Protein 8YZ7 (pdb70)

Sequence (191 aa):
VDTVTYRPGAVILYPGKSDMLYRVSSGLVRVHTMDDDGNGLTLRYVKPGEYFGEEALAGVNRAYFAEAVTDSAIDVINPALMSAEDNLVVTTHLVRTLERAYESIYRLVGKRLRARIAGELLELKDTALATQLDSGETMIYATHDELAAAVGSVRETVTKVVGELSREGVISAGYGKITLKDERALATIAA

Solvent-accessible surface area: 10368 Å² total; per-residue (Å²): 138,84,75,57,101,44,179,76,52,29,52,18,4,134,56,32,157,27,59,64,0,21,74,0,49,60,10,0,0,43,6,17,39,102,69,153,122,56,70,37,60,14,85,35,13,0,30,71,38,40,24,0,0,26,24,14,74,76,53,93,77,30,89,33,40,0,29,0,30,27,94,3,23,0,19,29,29,56,30,95,132,31,50,76,125,68,64,125,78,4,74,60,19,62,99,148,22,95,123,70,43,131,98,54,97,136,46,91,133,51,44,193,23,73,8,34,0,0,20,23,0,39,56,1,82,98,15,55,20,27,52,142,54,161,82,44,56,13,23,0,96,5,60,45,89,87,1,5,12,21,7,39,30,73,96,107,48,0,53,108,5,4,23,46,0,36,188,90,30,9,2,58,53,35,216,31,89,2,18,3,105,58,56,198,27,0,50,102,36,10,96

Structure (mmCIF, N/CA/C/O backbone):
data_8YZ7
#
_entry.id   8YZ7
#
_cell.length_a   87.170
_cell.length_b   87.170
_cell.length_c   61.640
_cell.angle_alpha   90.00
_cell.angle_beta   90.00
_cell.angle_gamma   120.00
#
_symmetry.space_group_name_H-M   'P 32 2 1'
#
loop_
_entity.id
_entity.type
_entity.pdbx_description
1 polymer 'Transcriptional regulator, FNR/CRP family'
2 non-polymer 'POTASSIUM ION'
3 water water
#
loop_
_atom_site.group_PDB
_atom_site.id
_atom_site.t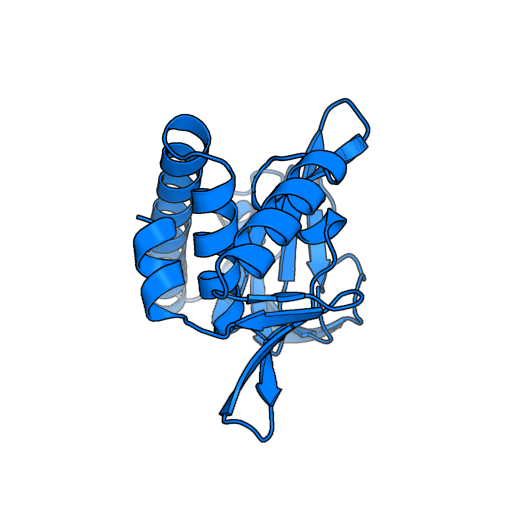ype_symbol
_atom_site.label_atom_id
_atom_site.label_alt_id
_atom_site.label_comp_id
_atom_site.label_asym_id
_atom_site.label_entity_id
_atom_site.label_seq_id
_atom_site.pdbx_PDB_ins_code
_atom_site.Cartn_x
_atom_site.Cartn_y
_atom_site.Cartn_z
_atom_site.occupancy
_atom_site.B_iso_or_equiv
_atom_site.auth_seq_id
_atom_site.auth_comp_id
_atom_site.auth_asym_id
_atom_site.auth_atom_id
_atom_site.pdbx_PDB_model_num
ATOM 1 N N . VAL A 1 12 ? 8.672 -17.697 -6.802 1.00 84.93 12 VAL A N 1
ATOM 2 C CA . VAL A 1 12 ? 10.017 -17.926 -6.285 1.00 90.13 12 VAL A CA 1
ATOM 3 C C . VAL A 1 12 ? 10.661 -19.106 -7.019 1.00 93.00 12 VAL A C 1
ATOM 4 O O . VAL A 1 12 ? 11.156 -18.934 -8.129 1.00 93.93 12 VAL A O 1
ATOM 8 N N . ASP A 1 13 ? 10.629 -20.285 -6.392 1.00 91.70 13 ASP A N 1
ATOM 9 C CA . ASP A 1 13 ? 11.319 -21.465 -6.976 1.00 91.32 13 ASP A CA 1
ATOM 10 C C . ASP A 1 13 ? 10.318 -22.433 -7.603 1.00 82.35 13 ASP A C 1
ATOM 11 O O . ASP A 1 13 ? 9.180 -22.506 -7.111 1.00 76.84 13 ASP A O 1
ATOM 16 N N . THR A 1 14 ? 10.745 -23.145 -8.644 1.00 77.64 14 THR A N 1
ATOM 17 C CA . THR A 1 14 ? 9.918 -24.141 -9.307 1.00 76.57 14 THR A CA 1
ATOM 18 C C . THR A 1 14 ? 10.561 -25.513 -9.184 1.00 74.55 14 THR A C 1
ATOM 19 O O . THR A 1 14 ? 11.757 -25.674 -9.451 1.00 71.38 14 THR A O 1
ATOM 23 N N . VAL A 1 15 ? 9.755 -26.492 -8.790 1.00 65.09 15 VAL A N 1
ATOM 24 C CA . VAL A 1 15 ? 10.189 -27.858 -8.545 1.00 58.19 15 VAL A CA 1
ATOM 25 C C . VAL A 1 15 ? 9.377 -28.784 -9.438 1.00 55.35 15 VAL A C 1
ATOM 26 O O . VAL A 1 15 ? 8.182 -28.555 -9.654 1.00 57.31 15 VAL A O 1
ATOM 30 N N . THR A 1 16 ? 10.015 -29.829 -9.951 1.00 51.75 16 THR A N 1
ATOM 31 C CA . THR A 1 16 ? 9.322 -30.824 -10.758 1.00 55.97 16 THR A CA 1
ATOM 32 C C . THR A 1 16 ? 9.103 -32.098 -9.948 1.00 56.03 16 THR A C 1
ATOM 33 O O . THR A 1 16 ? 9.952 -32.489 -9.139 1.00 59.02 16 THR A O 1
ATOM 37 N N . TYR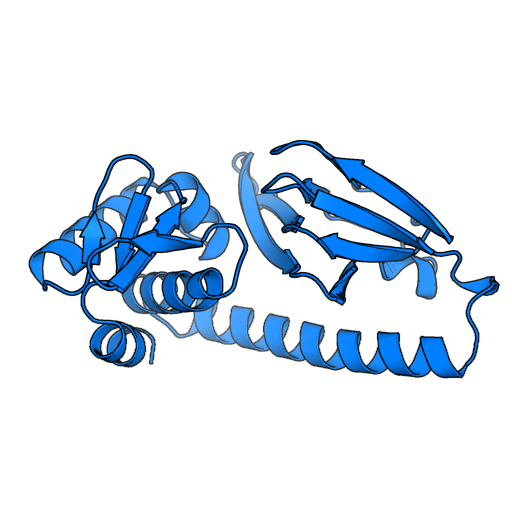 A 1 17 ? 7.953 -32.734 -10.162 1.00 44.63 17 TYR A N 1
ATOM 38 C CA . TYR A 1 17 ? 7.572 -33.970 -9.496 1.00 42.70 17 TYR A CA 1
ATOM 39 C C . TYR A 1 17 ? 7.138 -34.989 -10.542 1.00 46.85 17 TYR A C 1
ATOM 40 O O . TYR A 1 17 ? 6.496 -34.629 -11.531 1.00 46.97 17 TYR A O 1
ATOM 49 N N . ARG A 1 18 ? 7.499 -36.255 -10.325 1.00 42.01 18 ARG A N 1
ATOM 50 C CA . ARG A 1 18 ? 7.113 -37.344 -11.209 1.00 40.90 18 ARG A CA 1
ATOM 51 C C . ARG A 1 18 ? 5.714 -37.847 -10.850 1.00 44.07 18 ARG A C 1
ATOM 52 O O . ARG A 1 18 ? 5.191 -37.535 -9.774 1.00 38.23 18 ARG A O 1
ATOM 60 N N . PRO A 1 19 ? 5.072 -38.612 -11.740 1.00 40.86 19 PRO A N 1
ATOM 61 C CA . PRO A 1 19 ? 3.724 -39.113 -11.431 1.00 42.75 19 PRO A CA 1
ATOM 62 C C . PRO A 1 19 ? 3.713 -39.920 -10.139 1.00 39.14 19 PRO A C 1
ATOM 63 O O . PRO A 1 19 ? 4.586 -40.759 -9.903 1.00 42.14 19 PRO A O 1
ATOM 67 N N . GLY A 1 20 ? 2.728 -39.642 -9.291 1.00 37.99 20 GLY A N 1
ATOM 68 C CA . GLY A 1 20 ? 2.587 -40.342 -8.032 1.00 41.41 20 GLY A CA 1
ATOM 69 C C . GLY A 1 20 ? 3.438 -39.834 -6.880 1.00 43.66 20 GLY A C 1
ATOM 70 O O . GLY A 1 20 ? 3.346 -40.394 -5.780 1.00 41.99 20 GLY A O 1
ATOM 71 N N . ALA A 1 21 ? 4.248 -38.791 -7.072 1.00 38.31 21 ALA A N 1
ATOM 72 C CA . ALA A 1 21 ? 5.103 -38.318 -5.987 1.00 39.70 21 ALA A CA 1
ATOM 73 C C . ALA A 1 21 ? 4.332 -37.389 -5.049 1.00 37.83 21 ALA A C 1
ATOM 74 O O . ALA A 1 21 ? 3.527 -36.568 -5.491 1.00 37.75 21 ALA A O 1
ATOM 76 N N . VAL A 1 22 ? 4.587 -37.513 -3.751 1.00 32.68 22 VAL A N 1
ATOM 77 C CA . VAL A 1 22 ? 3.887 -36.691 -2.769 1.00 35.71 22 VAL A CA 1
ATOM 78 C C . VAL A 1 22 ? 4.552 -35.324 -2.693 1.00 37.80 22 VAL A C 1
ATOM 79 O O . VAL A 1 22 ? 5.773 -35.210 -2.548 1.00 36.77 22 VAL A O 1
ATOM 83 N N . ILE A 1 23 ? 3.749 -34.281 -2.808 1.00 35.20 23 ILE A N 1
ATOM 84 C CA . ILE A 1 23 ? 4.214 -32.914 -2.669 1.00 40.95 23 ILE A CA 1
ATOM 85 C C . ILE A 1 23 ? 4.038 -32.421 -1.243 1.00 46.40 23 ILE A C 1
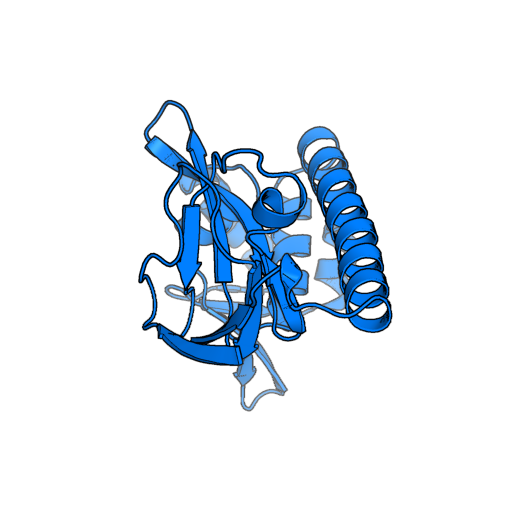ATOM 86 O O . ILE A 1 23 ? 4.974 -31.903 -0.640 1.00 37.31 23 ILE A O 1
ATOM 91 N N . LEU A 1 24 ? 2.838 -32.588 -0.684 1.00 45.06 24 LEU A N 1
ATOM 92 C CA . LEU A 1 24 ? 2.521 -32.143 0.669 1.00 43.54 24 LEU A CA 1
ATOM 93 C C . LEU A 1 24 ? 1.929 -33.294 1.465 1.00 44.22 24 LEU A C 1
ATOM 94 O O . LEU A 1 24 ? 1.060 -34.014 0.970 1.00 37.84 24 LEU A O 1
ATOM 99 N N . TYR A 1 25 ? 2.397 -33.462 2.689 1.00 40.85 25 TYR A N 1
ATOM 100 C CA . TYR A 1 25 ? 1.827 -34.384 3.649 1.00 39.25 25 TYR A CA 1
ATOM 101 C C . TYR A 1 25 ? 1.001 -33.609 4.668 1.00 42.78 25 TYR A C 1
ATOM 102 O O . TYR A 1 25 ? 1.216 -32.413 4.875 1.00 50.41 25 TYR A O 1
ATOM 111 N N . PRO A 1 26 ? 0.046 -34.262 5.328 1.00 42.74 26 PRO A N 1
ATOM 112 C CA . PRO A 1 26 ? -0.643 -33.587 6.431 1.00 44.46 26 PRO A CA 1
ATOM 113 C C . PRO A 1 26 ? 0.364 -33.149 7.480 1.00 48.46 26 PRO A C 1
ATOM 114 O O . PRO A 1 26 ? 1.327 -33.860 7.778 1.00 44.13 26 PRO A O 1
ATOM 118 N N . GLY A 1 27 ? 0.161 -31.950 8.009 1.00 49.36 27 GLY A N 1
ATOM 119 C CA . GLY A 1 27 ? 1.036 -31.440 9.047 1.00 52.97 27 GLY A CA 1
ATOM 120 C C . GLY A 1 27 ? 1.008 -29.922 9.062 1.00 60.15 27 GLY A C 1
ATOM 121 O O . GLY A 1 27 ? 0.082 -29.303 8.546 1.00 57.75 27 GLY A O 1
ATOM 122 N N . LYS A 1 28 ? 2.045 -29.346 9.669 1.00 61.67 28 LYS A N 1
ATOM 123 C CA . LYS A 1 28 ? 2.124 -27.893 9.775 1.00 69.74 28 LYS A CA 1
ATOM 124 C C . LYS A 1 28 ? 2.262 -27.254 8.394 1.00 68.91 28 LYS A C 1
ATOM 125 O O . LYS A 1 28 ? 2.955 -27.775 7.515 1.00 73.06 28 LYS A O 1
ATOM 131 N N . SER A 1 29 ? 1.590 -26.119 8.203 1.00 74.19 29 SER A N 1
ATOM 132 C CA . SER A 1 29 ? 1.679 -25.401 6.940 1.00 76.36 29 SER A CA 1
ATOM 133 C C . SER A 1 29 ? 3.058 -24.770 6.778 1.00 75.71 29 SER A C 1
ATOM 134 O O . SER A 1 29 ? 3.811 -24.588 7.741 1.00 83.85 29 SER A O 1
ATOM 137 N N . ASP A 1 30 ? 3.368 -24.376 5.542 1.00 74.45 30 ASP A N 1
ATOM 138 C CA . ASP A 1 30 ? 4.696 -23.773 5.262 1.00 77.09 30 ASP A CA 1
ATOM 139 C C . ASP A 1 30 ? 4.577 -22.737 4.142 1.00 75.19 30 ASP A C 1
ATOM 140 O O . ASP A 1 30 ? 4.370 -21.553 4.459 1.00 73.15 30 ASP A O 1
ATOM 145 N N . MET A 1 31 ? 4.709 -23.169 2.887 1.00 69.30 31 MET A N 1
ATOM 146 C CA . MET A 1 31 ? 4.680 -22.247 1.767 1.00 68.77 31 MET A CA 1
ATOM 147 C C . MET A 1 31 ? 3.378 -22.406 0.993 1.00 66.39 31 MET A C 1
ATOM 148 O O . MET A 1 31 ? 2.581 -23.317 1.235 1.00 61.55 31 MET A O 1
ATOM 153 N N . LEU A 1 32 ? 3.166 -21.489 0.058 1.00 59.66 32 LEU A N 1
ATOM 154 C CA . LEU A 1 32 ? 2.065 -21.570 -0.890 1.00 61.90 32 LEU A CA 1
ATOM 155 C C . LEU A 1 32 ? 2.578 -22.146 -2.203 1.00 61.15 32 LEU A C 1
ATOM 156 O O . LEU A 1 32 ? 3.693 -21.838 -2.633 1.00 56.00 32 LEU A O 1
ATOM 161 N N . TYR A 1 33 ? 1.761 -22.983 -2.835 1.00 54.19 33 TYR A N 1
ATOM 162 C CA . TYR A 1 33 ? 2.156 -23.693 -4.039 1.00 44.78 33 TYR A CA 1
ATOM 163 C C . TYR A 1 33 ? 1.159 -23.420 -5.155 1.00 52.97 33 TYR A C 1
ATOM 164 O O . TYR A 1 33 ? -0.041 -23.249 -4.916 1.00 51.94 33 TYR A O 1
ATOM 173 N N . ARG A 1 34 ? 1.672 -23.385 -6.377 1.00 49.51 34 ARG A N 1
ATOM 174 C CA . ARG A 1 34 ? 0.875 -23.191 -7.579 1.00 53.95 34 ARG A CA 1
ATOM 175 C C . ARG A 1 34 ? 1.331 -24.194 -8.626 1.00 49.64 34 ARG A C 1
ATOM 176 O O . ARG A 1 34 ? 2.528 -24.462 -8.750 1.00 47.46 34 ARG A O 1
ATOM 184 N N . VAL A 1 35 ? 0.379 -24.773 -9.351 1.00 45.05 35 VAL A N 1
ATOM 185 C CA . VAL A 1 35 ? 0.703 -25.638 -10.481 1.00 47.26 35 VAL A CA 1
ATOM 186 C C . VAL A 1 35 ? 1.041 -24.752 -11.671 1.00 47.67 35 VAL A C 1
ATOM 187 O O . VAL A 1 35 ? 0.221 -23.935 -12.094 1.00 48.53 35 VAL A O 1
ATOM 191 N N . SER A 1 36 ? 2.249 -24.908 -12.204 1.00 50.67 36 SER A N 1
ATOM 192 C CA . SER A 1 36 ? 2.625 -24.243 -13.445 1.00 48.91 36 SER A CA 1
ATOM 193 C C . SER A 1 36 ? 2.347 -25.120 -14.661 1.00 55.84 36 SER A C 1
ATOM 194 O O . SER A 1 36 ? 1.915 -24.625 -15.707 1.00 52.15 36 SER A O 1
ATOM 197 N N . SER A 1 37 ? 2.554 -26.428 -14.527 1.00 52.23 37 SER A N 1
ATOM 198 C CA . SER A 1 37 ? 2.327 -27.377 -15.603 1.00 49.12 37 SER A CA 1
ATOM 199 C C . SER A 1 37 ? 2.060 -28.742 -14.988 1.00 46.89 37 SER A C 1
ATOM 200 O O . SER A 1 37 ? 2.703 -29.122 -14.011 1.00 44.61 37 SER A O 1
ATOM 203 N N . GLY A 1 38 ? 1.100 -29.463 -15.544 1.00 44.81 38 GLY A N 1
ATOM 204 C CA . GLY A 1 38 ? 0.779 -30.782 -15.053 1.00 43.01 38 GLY A CA 1
ATOM 205 C C . GLY A 1 38 ? -0.557 -30.816 -14.340 1.00 41.25 38 GLY A C 1
ATOM 206 O O . GLY A 1 38 ? -1.501 -30.103 -14.685 1.00 39.01 38 GLY A O 1
ATOM 207 N N . LEU A 1 39 ? -0.629 -31.662 -13.313 1.00 37.75 39 LEU A N 1
ATOM 208 C CA . LEU A 1 39 ? -1.882 -31.900 -12.610 1.00 32.77 39 LEU A CA 1
ATOM 209 C C . LEU A 1 39 ? -1.599 -32.433 -11.213 1.00 34.18 39 LEU A C 1
ATOM 210 O O . LEU A 1 39 ? -0.854 -33.400 -11.060 1.00 35.81 39 LEU A O 1
ATOM 215 N N . VAL A 1 40 ? -2.209 -31.826 -10.210 1.00 36.15 40 VAL A N 1
ATOM 216 C CA . VAL A 1 40 ? -2.024 -32.242 -8.825 1.00 35.90 40 VAL A CA 1
ATOM 217 C C . VAL A 1 40 ? -3.377 -32.698 -8.297 1.00 38.33 40 VAL A C 1
ATOM 218 O O . VAL A 1 40 ? -4.434 -32.312 -8.820 1.00 33.55 40 VAL A O 1
ATOM 222 N N . ARG A 1 41 ? -3.344 -33.572 -7.289 1.00 31.42 41 ARG A N 1
ATOM 223 C CA . ARG A 1 41 ? -4.540 -34.117 -6.666 1.00 37.27 41 ARG A CA 1
ATOM 224 C C . ARG A 1 41 ? -4.449 -33.867 -5.167 1.00 33.07 41 ARG A C 1
ATOM 225 O O . ARG A 1 41 ? -3.438 -34.199 -4.542 1.00 37.70 41 ARG A O 1
ATOM 233 N N . VAL A 1 42 ? -5.479 -33.267 -4.596 1.00 34.24 42 VAL A N 1
ATOM 234 C CA . VAL A 1 42 ? -5.565 -33.109 -3.149 1.00 37.06 42 VAL A CA 1
ATOM 235 C C . VAL A 1 42 ? -6.488 -34.209 -2.651 1.00 35.15 42 VAL A C 1
ATOM 236 O O . VAL A 1 42 ? -7.591 -34.381 -3.182 1.00 33.22 42 VAL A O 1
ATOM 240 N N . HIS A 1 43 ? -6.029 -34.997 -1.680 1.00 34.73 43 HIS A N 1
ATOM 241 C CA . HIS A 1 43 ? -6.799 -36.169 -1.300 1.00 36.97 43 HIS A CA 1
ATOM 242 C C . HIS A 1 43 ? -6.561 -36.536 0.157 1.00 42.82 43 HIS A C 1
ATOM 243 O O . HIS A 1 43 ? -5.673 -36.003 0.833 1.00 38.48 43 HIS A O 1
ATOM 250 N N . THR A 1 44 ? -7.353 -37.499 0.613 1.00 39.74 44 THR A N 1
ATOM 251 C CA . THR A 1 44 ? -7.210 -38.063 1.951 1.00 40.52 44 THR A CA 1
ATOM 252 C C . THR A 1 44 ? -7.564 -39.543 1.871 1.00 54.82 44 THR A C 1
ATOM 253 O O . THR A 1 44 ? -7.792 -40.085 0.786 1.00 48.03 44 THR A O 1
ATOM 257 N N . MET A 1 45 ? -7.611 -40.201 3.021 1.00 59.78 45 MET A N 1
ATOM 258 C CA . MET A 1 45 ? -8.020 -41.594 3.116 1.00 67.57 45 MET A CA 1
ATOM 259 C C . MET A 1 45 ? -9.259 -41.711 3.993 1.00 74.67 45 MET A C 1
ATOM 260 O O . MET A 1 45 ? -9.393 -40.999 4.991 1.00 79.44 45 MET A O 1
ATOM 265 N N . ASP A 1 46 ? -10.163 -42.621 3.623 1.00 78.99 46 ASP A N 1
ATOM 266 C CA . ASP A 1 46 ? -11.333 -42.901 4.452 1.00 85.71 46 ASP A CA 1
ATOM 267 C C . ASP A 1 46 ? -10.948 -43.886 5.562 1.00 86.30 46 ASP A C 1
ATOM 268 O O . ASP A 1 46 ? -9.770 -44.191 5.777 1.00 82.26 46 ASP A O 1
ATOM 273 N N . ASP A 1 47 ? -11.953 -44.410 6.271 1.00 94.84 47 ASP A N 1
ATOM 274 C CA . ASP A 1 47 ? -11.733 -45.291 7.415 1.00 97.41 47 ASP A CA 1
ATOM 275 C C . ASP A 1 47 ? -11.408 -46.729 7.019 1.00 99.67 47 ASP A C 1
ATOM 276 O O . ASP A 1 47 ? -11.090 -47.536 7.898 1.00 96.40 47 ASP A O 1
ATOM 281 N N . ASP A 1 48 ? -11.509 -47.078 5.735 1.00 104.39 48 ASP A N 1
ATOM 282 C CA . ASP A 1 48 ? -11.111 -48.390 5.236 1.00 100.42 48 ASP A CA 1
ATOM 283 C C . ASP A 1 48 ? -9.798 -48.338 4.460 1.00 99.00 48 ASP A C 1
ATOM 284 O O . ASP A 1 48 ? -9.428 -49.326 3.819 1.00 104.14 48 ASP A O 1
ATOM 289 N N . GLY A 1 49 ? -9.091 -47.211 4.494 1.00 94.06 49 GLY A N 1
ATOM 290 C CA . GLY A 1 49 ? -7.895 -47.032 3.701 1.00 92.72 49 GLY A CA 1
ATOM 291 C C . GLY A 1 49 ? -8.137 -46.618 2.266 1.00 90.30 49 GLY A C 1
ATOM 292 O O . GLY A 1 49 ? -7.164 -46.355 1.547 1.00 83.88 49 GLY A O 1
ATOM 293 N N . ASN A 1 50 ? -9.396 -46.552 1.827 1.00 94.01 50 ASN A N 1
ATOM 294 C CA . ASN A 1 50 ? -9.702 -46.170 0.453 1.00 90.78 50 ASN A CA 1
ATOM 295 C C . ASN A 1 50 ? -9.493 -44.672 0.258 1.00 74.76 50 ASN A C 1
ATOM 296 O O . ASN A 1 50 ? -9.792 -43.860 1.141 1.00 67.20 50 ASN A O 1
ATOM 301 N N . GLY A 1 51 ? -8.983 -44.307 -0.911 1.00 62.09 51 GLY A N 1
ATOM 302 C CA . GLY A 1 51 ? -8.665 -42.925 -1.162 1.00 54.65 51 GLY A CA 1
ATOM 303 C C . GLY A 1 51 ? -9.905 -42.101 -1.442 1.00 46.32 51 GLY A C 1
ATOM 304 O O . GLY A 1 51 ? -10.946 -42.603 -1.862 1.00 43.68 51 GLY A O 1
ATOM 305 N N . LEU A 1 52 ? -9.788 -40.804 -1.200 1.00 41.53 52 LEU A N 1
ATOM 306 C CA . LEU A 1 52 ? -10.849 -39.866 -1.523 1.00 40.33 52 LEU A CA 1
ATOM 307 C C . LEU A 1 52 ? -10.219 -38.597 -2.070 1.00 43.58 52 LEU A C 1
ATOM 308 O O . LEU A 1 52 ? -9.489 -37.903 -1.359 1.00 35.47 52 LEU A O 1
ATOM 313 N N . THR A 1 53 ? -10.499 -38.297 -3.330 1.00 34.47 53 THR A N 1
ATOM 314 C CA . THR A 1 53 ? -9.977 -37.089 -3.944 1.00 28.82 53 THR A CA 1
ATOM 315 C C . THR A 1 53 ? -10.846 -35.909 -3.534 1.00 35.40 53 THR A C 1
ATOM 316 O O . THR A 1 53 ? -12.070 -35.938 -3.716 1.00 36.24 53 THR A O 1
ATOM 320 N N . LEU A 1 54 ? -10.223 -34.872 -2.978 1.00 35.40 54 LEU A N 1
ATOM 321 C CA . LEU A 1 54 ? -10.951 -33.651 -2.646 1.00 33.03 54 LEU A CA 1
ATOM 322 C C . LEU A 1 54 ? -11.073 -32.729 -3.856 1.00 35.33 54 LEU A C 1
ATOM 323 O O . LEU A 1 54 ? -12.133 -32.131 -4.086 1.00 36.31 54 LEU A O 1
ATOM 328 N N . ARG A 1 55 ? -9.996 -32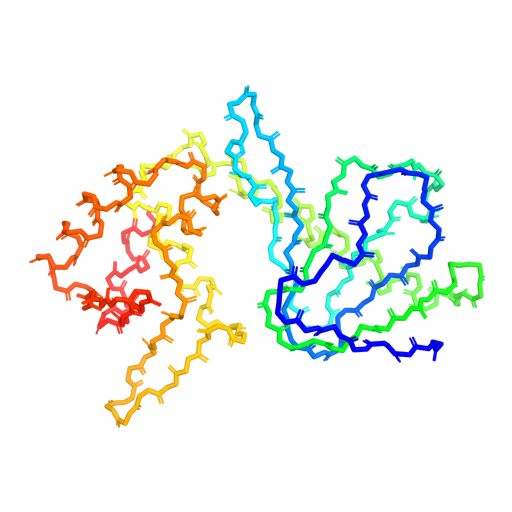.581 -4.620 1.00 32.10 55 ARG A N 1
ATOM 329 C CA . ARG A 1 55 ? -10.060 -31.856 -5.885 1.00 33.61 55 ARG A CA 1
ATOM 330 C C . ARG A 1 55 ? -8.814 -32.138 -6.708 1.00 31.32 55 ARG A C 1
ATOM 331 O O . ARG A 1 55 ? -7.755 -32.482 -6.173 1.00 31.22 55 ARG A O 1
ATOM 339 N N . TYR A 1 56 ? -8.958 -31.959 -8.020 1.00 29.26 56 TYR A N 1
ATOM 340 C CA . TYR A 1 56 ? -7.837 -31.867 -8.943 1.00 33.63 56 TYR A CA 1
ATOM 341 C C . TYR A 1 56 ? -7.445 -30.403 -9.086 1.00 41.74 56 TYR A C 1
ATOM 342 O O . TYR A 1 56 ? -8.310 -29.526 -9.118 1.00 41.67 56 TYR A O 1
ATOM 351 N N . VAL A 1 57 ? -6.148 -30.153 -9.195 1.00 39.03 57 VAL A N 1
ATOM 352 C CA . VAL A 1 57 ? -5.590 -28.810 -9.284 1.00 37.92 57 VAL A CA 1
ATOM 353 C C . VAL A 1 57 ? -4.876 -28.707 -10.625 1.00 36.52 57 VAL A C 1
ATOM 354 O O . VAL A 1 57 ? -3.864 -29.379 -10.845 1.00 36.72 57 VAL A O 1
ATOM 358 N N . LYS A 1 58 ? -5.394 -27.859 -11.503 1.00 37.43 58 LYS A N 1
ATOM 359 C CA . LYS A 1 58 ? -4.955 -27.677 -12.876 1.00 45.93 58 LYS A CA 1
ATOM 360 C C . LYS A 1 58 ? -3.963 -26.526 -12.966 1.00 47.06 58 LYS A C 1
ATOM 361 O O . LYS A 1 58 ? -3.819 -25.736 -12.031 1.00 41.44 58 LYS A O 1
ATOM 367 N N . PRO A 1 59 ? -3.242 -26.405 -14.084 1.00 49.24 59 PRO A N 1
ATOM 368 C CA . PRO A 1 59 ? -2.254 -25.320 -14.195 1.00 46.71 59 PRO A CA 1
ATOM 369 C C . PRO A 1 59 ? -2.878 -23.957 -13.929 1.00 51.72 59 PRO A C 1
ATOM 370 O O . PRO A 1 59 ? -4.010 -23.684 -14.327 1.00 48.26 59 PRO A O 1
ATOM 374 N N . GLY A 1 60 ? -2.144 -23.105 -13.218 1.00 50.77 60 GLY A N 1
ATOM 375 C CA . GLY A 1 60 ? -2.652 -21.821 -12.794 1.00 41.98 60 GLY A CA 1
ATOM 376 C C . GLY A 1 60 ? -3.322 -21.815 -11.436 1.00 54.33 60 GLY A C 1
ATOM 377 O O . GLY A 1 60 ? -3.470 -20.739 -10.845 1.00 50.57 60 GLY A O 1
ATOM 378 N N . GLU A 1 61 ? -3.724 -22.970 -10.921 1.00 42.98 61 GLU A N 1
ATOM 379 C CA . GLU A 1 61 ? -4.443 -23.032 -9.661 1.00 44.73 61 GLU A CA 1
ATOM 380 C C . GLU A 1 61 ? -3.482 -23.295 -8.504 1.00 48.94 61 GLU A C 1
ATOM 381 O O . GLU A 1 61 ? -2.423 -23.901 -8.670 1.00 44.33 61 GLU A O 1
ATOM 387 N N . TYR A 1 62 ? -3.882 -22.849 -7.316 1.00 48.45 62 TYR A N 1
ATOM 388 C CA . TYR A 1 62 ? -3.054 -22.887 -6.120 1.00 47.08 62 TYR A CA 1
ATOM 389 C C . TYR A 1 62 ? -3.459 -24.048 -5.215 1.00 52.81 62 TYR A C 1
ATOM 390 O O . TYR A 1 62 ? -4.590 -24.535 -5.264 1.00 51.04 62 TYR A O 1
ATOM 399 N N . PHE A 1 63 ? -2.512 -24.501 -4.391 1.00 47.68 63 PHE A N 1
ATOM 400 C CA . PHE A 1 63 ? -2.807 -25.415 -3.292 1.00 44.05 63 PHE A CA 1
ATOM 401 C C . PHE A 1 63 ? -1.860 -25.106 -2.133 1.00 46.86 63 PHE A C 1
ATOM 402 O O . PHE A 1 63 ? -0.940 -24.295 -2.254 1.00 48.09 63 PHE A O 1
ATOM 410 N N . GLY A 1 64 ? -2.104 -25.752 -0.997 1.00 43.63 64 GLY A N 1
ATOM 411 C CA . GLY A 1 64 ? -1.357 -25.424 0.208 1.00 53.02 64 GLY A CA 1
ATOM 412 C C . GLY A 1 64 ? -1.704 -24.079 0.813 1.00 57.72 64 GLY A C 1
ATOM 413 O O . GLY A 1 64 ? -0.882 -23.488 1.521 1.00 63.70 64 GLY A O 1
ATOM 414 N N . GLU A 1 65 ? -2.921 -23.589 0.567 1.00 55.16 65 GLU A N 1
ATOM 415 C CA . GLU A 1 65 ? -3.292 -22.216 1.013 1.00 57.18 65 GLU A CA 1
ATOM 416 C C . GLU A 1 65 ? -3.357 -22.097 2.539 1.00 59.37 65 GLU A C 1
ATOM 417 O O . GLU A 1 65 ? -3.330 -20.958 3.030 1.00 61.79 65 GLU A O 1
ATOM 423 N N . GLU A 1 66 ? -3.460 -23.212 3.259 1.00 57.65 66 GLU A N 1
ATOM 424 C CA . GLU A 1 66 ? -3.462 -23.122 4.714 1.00 55.99 66 GLU A CA 1
ATOM 425 C C . GLU A 1 66 ? -2.298 -22.296 5.232 1.00 61.18 66 GLU A C 1
ATOM 426 O O . GLU A 1 66 ? -2.355 -21.811 6.367 1.00 66.07 66 GLU A O 1
ATOM 432 N N . ALA A 1 67 ? -1.245 -22.131 4.429 1.00 51.97 67 ALA A N 1
ATOM 433 C CA . ALA A 1 67 ? -0.117 -21.304 4.840 1.00 63.65 67 ALA A CA 1
ATOM 434 C C . ALA A 1 67 ? -0.541 -19.858 5.063 1.00 70.12 67 ALA A C 1
ATOM 435 O O . ALA A 1 67 ? 0.000 -19.172 5.938 1.00 71.48 67 ALA A O 1
ATOM 437 N N . LEU A 1 68 ? -1.511 -19.375 4.283 1.00 66.64 68 LEU A N 1
ATOM 438 C CA . LEU A 1 68 ? -1.950 -17.991 4.432 1.00 62.43 68 LEU A CA 1
ATOM 439 C C . LEU A 1 68 ? -2.533 -17.747 5.818 1.00 66.35 68 LEU A C 1
ATOM 440 O O . LEU A 1 68 ? -2.315 -16.687 6.417 1.00 70.94 68 LEU A O 1
ATOM 445 N N . ALA A 1 69 ? -3.259 -18.729 6.351 1.00 64.22 69 ALA A N 1
ATOM 446 C CA . ALA A 1 69 ? -3.907 -18.642 7.650 1.00 70.35 69 ALA A CA 1
ATOM 447 C C . ALA A 1 69 ? -3.088 -19.279 8.770 1.00 76.14 69 ALA A C 1
ATOM 448 O O . ALA A 1 69 ? -3.529 -19.270 9.924 1.00 79.22 69 ALA A O 1
ATOM 450 N N . GLY A 1 70 ? -1.918 -19.843 8.464 1.00 70.37 70 GLY A N 1
ATOM 451 C CA . GLY A 1 70 ? -1.118 -20.497 9.482 1.00 76.67 70 GLY A CA 1
ATOM 452 C C . GLY A 1 70 ? -1.707 -21.780 10.015 1.00 77.03 70 GLY A C 1
ATOM 453 O O . GLY A 1 70 ? -1.087 -22.425 10.865 1.00 82.76 70 GLY A O 1
ATOM 454 N N . VAL A 1 71 ? -2.894 -22.165 9.545 1.00 69.66 71 VAL A N 1
ATOM 455 C CA . VAL A 1 71 ? -3.510 -23.410 9.975 1.00 71.44 71 VAL A CA 1
ATOM 456 C C . VAL A 1 71 ? -2.720 -24.592 9.421 1.00 65.87 71 VAL A C 1
ATOM 457 O O . VAL A 1 71 ? -2.009 -24.494 8.418 1.00 72.01 71 VAL A O 1
ATOM 461 N N . ASN A 1 72 ? -2.839 -25.724 10.095 1.00 63.70 72 ASN A N 1
ATOM 462 C CA . ASN A 1 72 ? -2.219 -26.929 9.582 1.00 63.85 72 ASN A CA 1
ATOM 463 C C . ASN A 1 72 ? -3.034 -27.493 8.425 1.00 58.78 72 ASN A C 1
ATOM 464 O O . ASN A 1 72 ? -4.204 -27.154 8.228 1.00 59.54 72 ASN A O 1
ATOM 469 N N . ARG A 1 73 ? -2.396 -28.360 7.651 1.00 54.37 73 ARG A N 1
ATOM 470 C CA . ARG A 1 73 ? -3.052 -29.053 6.556 1.00 52.32 73 ARG A CA 1
ATOM 471 C C . ARG A 1 73 ? -3.381 -30.470 6.997 1.00 54.45 73 ARG A C 1
ATOM 472 O O . ARG A 1 73 ? -2.580 -31.127 7.666 1.00 46.26 73 ARG A O 1
ATOM 480 N N . ALA A 1 74 ? -4.580 -30.924 6.645 1.00 45.58 74 ALA A N 1
ATOM 481 C CA . ALA A 1 74 ? -5.028 -32.263 6.993 1.00 50.52 74 ALA A CA 1
ATOM 482 C C . ALA A 1 74 ? -5.091 -33.185 5.784 1.00 51.08 74 ALA A C 1
ATOM 483 O O . ALA A 1 74 ? -5.493 -34.345 5.918 1.00 50.19 74 ALA A O 1
ATOM 485 N N . TYR A 1 75 ? -4.687 -32.711 4.612 1.00 42.42 75 TYR A N 1
ATOM 486 C CA . TYR A 1 75 ? -4.767 -33.492 3.390 1.00 44.49 75 TYR A CA 1
ATOM 487 C C . TYR A 1 75 ? -3.372 -33.765 2.834 1.00 48.82 75 TYR A C 1
ATOM 488 O O . TYR A 1 75 ? -2.373 -33.184 3.268 1.00 46.52 75 TYR A O 1
ATOM 497 N N . PHE A 1 76 ? -3.329 -34.647 1.838 1.00 41.78 76 PHE A N 1
ATOM 498 C CA . PHE A 1 76 ? -2.155 -34.892 1.016 1.00 42.27 76 PHE A CA 1
ATOM 499 C C . PHE A 1 76 ? -2.312 -34.133 -0.295 1.00 43.22 76 PHE A C 1
ATOM 500 O O . PHE A 1 76 ? -3.431 -33.898 -0.760 1.00 37.39 76 PHE A O 1
ATOM 508 N N . ALA A 1 77 ? -1.190 -33.766 -0.906 1.00 40.32 77 ALA A N 1
ATOM 509 C CA . ALA A 1 77 ? -1.195 -33.322 -2.297 1.00 36.60 77 ALA A CA 1
ATOM 510 C C . ALA A 1 77 ? -0.134 -34.114 -3.042 1.00 43.01 77 ALA A C 1
ATOM 511 O O . ALA A 1 77 ? 0.998 -34.231 -2.562 1.00 38.35 77 ALA A O 1
ATOM 513 N N . GLU A 1 78 ? -0.501 -34.674 -4.199 1.00 38.07 78 GLU A N 1
ATOM 514 C CA . GLU A 1 78 ? 0.404 -35.500 -4.990 1.00 35.99 78 GLU A CA 1
ATOM 515 C C . GLU A 1 78 ? 0.330 -35.105 -6.457 1.00 32.80 78 GLU A C 1
ATOM 516 O O . GLU A 1 78 ? -0.700 -34.625 -6.930 1.00 34.58 78 GLU A O 1
ATOM 522 N N . ALA A 1 79 ? 1.435 -35.313 -7.175 1.00 34.86 79 ALA A N 1
ATOM 523 C CA . ALA A 1 79 ? 1.449 -35.140 -8.624 1.00 33.27 79 ALA A CA 1
ATOM 524 C C . ALA A 1 79 ? 0.713 -36.311 -9.266 1.00 36.47 79 ALA A C 1
ATOM 525 O O . ALA A 1 79 ? 1.026 -37.470 -8.986 1.00 39.45 79 ALA A O 1
ATOM 527 N N . VAL A 1 80 ? -0.272 -36.011 -10.117 1.00 35.15 80 VAL A N 1
ATOM 528 C CA . VAL A 1 80 ? -0.912 -37.047 -10.929 1.00 33.82 80 VAL A CA 1
ATOM 529 C C . VAL A 1 80 ? -0.093 -37.336 -12.190 1.00 42.08 80 VAL A C 1
ATOM 530 O O . VAL A 1 80 ? 0.171 -38.494 -12.527 1.00 36.23 80 VAL A O 1
ATOM 534 N N . THR A 1 81 ? 0.317 -36.298 -12.906 1.00 37.28 81 THR A N 1
ATOM 535 C CA . THR A 1 81 ? 1.214 -36.434 -14.042 1.00 44.15 81 THR A CA 1
ATOM 536 C C . THR A 1 81 ? 2.524 -35.719 -13.734 1.00 45.70 81 THR A C 1
ATOM 537 O O . THR A 1 81 ? 2.695 -35.123 -12.668 1.00 50.08 81 THR A O 1
ATOM 541 N N . ASP A 1 82 ? 3.470 -35.794 -14.671 1.00 49.49 82 ASP A N 1
ATOM 542 C CA . ASP A 1 82 ? 4.680 -34.987 -14.549 1.00 48.37 82 ASP A CA 1
ATOM 543 C C . ASP A 1 82 ? 4.298 -33.524 -14.401 1.00 47.22 82 ASP A C 1
ATOM 544 O O . ASP A 1 82 ? 3.534 -32.992 -15.208 1.00 43.46 82 ASP A O 1
ATOM 549 N N . SER A 1 83 ? 4.791 -32.872 -13.356 1.00 37.68 83 SER A N 1
ATOM 550 C CA . SER A 1 83 ? 4.264 -31.559 -13.014 1.00 41.03 83 SER A CA 1
ATOM 551 C C . SER A 1 83 ? 5.373 -30.627 -12.557 1.00 48.64 83 SER A C 1
ATOM 552 O O . SER A 1 83 ? 6.349 -31.052 -11.934 1.00 45.91 83 SER A O 1
ATOM 555 N N . ALA A 1 84 ? 5.206 -29.343 -12.867 1.00 47.26 84 ALA A N 1
ATOM 556 C CA . ALA A 1 84 ? 6.100 -28.290 -12.398 1.00 51.35 84 ALA A CA 1
ATOM 557 C C . ALA A 1 84 ? 5.331 -27.395 -11.432 1.00 51.32 84 ALA A C 1
ATOM 558 O O . ALA A 1 84 ? 4.291 -26.838 -11.796 1.00 50.85 84 ALA A O 1
ATOM 560 N N . ILE A 1 85 ? 5.835 -27.268 -10.206 1.00 48.62 85 ILE A N 1
ATOM 561 C CA . ILE A 1 85 ? 5.129 -26.587 -9.124 1.00 48.17 85 ILE A CA 1
ATOM 562 C C . ILE A 1 85 ? 5.948 -25.387 -8.676 1.00 55.29 85 ILE A C 1
ATOM 563 O O . ILE A 1 85 ? 7.140 -25.523 -8.384 1.00 62.06 85 ILE A O 1
ATOM 568 N N . ASP A 1 86 ? 5.305 -24.222 -8.581 1.00 53.37 86 ASP A N 1
ATOM 569 C CA . ASP A 1 86 ? 5.950 -23.018 -8.068 1.00 61.64 86 ASP A CA 1
ATOM 570 C C . ASP A 1 86 ? 5.733 -22.915 -6.563 1.00 63.31 86 ASP A C 1
ATOM 571 O O . ASP A 1 86 ? 4.611 -23.094 -6.080 1.00 63.46 86 ASP A O 1
ATOM 576 N N . VAL A 1 87 ? 6.807 -22.631 -5.826 1.00 59.86 87 VAL A N 1
ATOM 577 C CA . VAL A 1 87 ? 6.754 -22.461 -4.375 1.00 64.78 87 VAL A CA 1
ATOM 578 C C . VAL A 1 87 ? 6.768 -20.973 -4.059 1.00 66.40 87 VAL A C 1
ATOM 579 O O . VAL A 1 87 ? 7.600 -20.228 -4.582 1.00 66.68 87 VAL A O 1
ATOM 583 N N . ILE A 1 88 ? 5.864 -20.533 -3.188 1.00 59.71 88 ILE A N 1
ATOM 584 C CA . ILE A 1 88 ? 5.665 -19.112 -2.928 1.00 66.31 88 ILE A CA 1
ATOM 585 C C . ILE A 1 88 ? 5.726 -18.850 -1.429 1.00 76.17 88 ILE A C 1
ATOM 586 O O . ILE A 1 88 ? 5.191 -19.628 -0.630 1.00 73.57 88 ILE A O 1
ATOM 591 N N . ASN A 1 89 ? 6.366 -17.739 -1.051 1.00 79.52 89 ASN A N 1
ATOM 592 C CA . ASN A 1 89 ? 6.392 -17.301 0.339 1.00 83.28 89 ASN A CA 1
ATOM 593 C C . ASN A 1 89 ? 5.225 -16.358 0.612 1.00 84.13 89 ASN A C 1
ATOM 594 O O . ASN A 1 89 ? 5.188 -15.261 0.038 1.00 85.04 89 ASN A O 1
ATOM 599 N N . PRO A 1 90 ? 4.279 -16.727 1.486 1.00 85.23 90 PRO A N 1
ATOM 600 C CA . PRO A 1 90 ? 3.109 -15.858 1.722 1.00 88.41 90 PRO A CA 1
ATOM 601 C C . PRO A 1 90 ? 3.445 -14.434 2.154 1.00 94.62 90 PRO A C 1
ATOM 602 O O . PRO A 1 90 ? 2.752 -13.498 1.733 1.00 98.60 90 PRO A O 1
ATOM 606 N N . ALA A 1 91 ? 4.477 -14.231 2.977 1.00 95.68 91 ALA A N 1
ATOM 607 C CA . ALA A 1 91 ? 4.772 -12.875 3.435 1.00 102.90 91 ALA A CA 1
ATOM 608 C C . ALA A 1 91 ? 5.346 -12.022 2.311 1.00 107.47 91 ALA A C 1
ATOM 609 O O . ALA A 1 91 ? 5.004 -10.840 2.185 1.00 109.13 91 ALA A O 1
ATOM 611 N N . LEU A 1 92 ? 6.220 -12.604 1.486 1.00 102.60 92 LEU A N 1
ATOM 612 C CA . LEU A 1 92 ? 6.813 -11.876 0.371 1.00 101.61 92 LEU A CA 1
ATOM 613 C C . LEU A 1 92 ? 5.770 -11.420 -0.644 1.00 108.58 92 LEU A C 1
ATOM 614 O O . LEU A 1 92 ? 6.029 -10.470 -1.392 1.00 117.61 92 LEU A O 1
ATOM 619 N N . MET A 1 93 ? 4.602 -12.063 -0.687 1.00 107.58 93 MET A N 1
ATOM 620 C CA . MET A 1 93 ? 3.612 -11.732 -1.704 1.00 109.33 93 MET A CA 1
ATOM 621 C C . MET A 1 93 ? 3.139 -10.289 -1.573 1.00 105.60 93 MET A C 1
ATOM 622 O O . MET A 1 93 ? 3.031 -9.738 -0.475 1.00 101.39 93 MET A O 1
ATOM 627 N N . SER A 1 94 ? 2.843 -9.685 -2.715 1.00 98.54 94 SER A N 1
ATOM 628 C CA . SER A 1 94 ? 2.290 -8.345 -2.784 1.00 97.94 94 SER A CA 1
ATOM 629 C C . SER A 1 94 ? 0.768 -8.392 -2.718 1.00 103.36 94 SER A C 1
ATOM 630 O O . SER A 1 94 ? 0.138 -9.434 -2.932 1.00 99.52 94 SER A O 1
ATOM 633 N N . ALA A 1 95 ? 0.178 -7.228 -2.437 1.00 101.81 95 ALA A N 1
ATOM 634 C CA . ALA A 1 95 ? -1.274 -7.142 -2.320 1.00 99.73 95 ALA A CA 1
ATOM 635 C C . ALA A 1 95 ? -1.966 -7.554 -3.615 1.00 99.16 95 ALA A C 1
ATOM 636 O O . ALA A 1 95 ? -3.035 -8.177 -3.589 1.00 98.62 95 ALA A O 1
ATOM 638 N N . GLU A 1 96 ? -1.370 -7.220 -4.760 1.00 97.68 96 GLU A N 1
ATOM 639 C CA . GLU A 1 96 ? -1.952 -7.623 -6.037 1.00 99.24 96 GLU A CA 1
ATOM 640 C C . GLU A 1 96 ? -2.025 -9.142 -6.153 1.00 97.41 96 GLU A C 1
ATOM 641 O O . GLU A 1 96 ? -3.051 -9.698 -6.566 1.00 90.99 96 GLU A O 1
ATOM 647 N N . ASP A 1 97 ? -0.943 -9.832 -5.779 1.00 100.71 97 ASP A N 1
ATOM 648 C CA . ASP A 1 97 ? -0.942 -11.292 -5.803 1.00 101.08 97 ASP A CA 1
ATOM 649 C C . ASP A 1 97 ? -1.963 -11.858 -4.826 1.00 91.97 97 ASP A C 1
ATOM 650 O O . ASP A 1 97 ? -2.594 -12.888 -5.098 1.00 83.44 97 ASP A O 1
ATOM 655 N N . ASN A 1 98 ? -2.133 -11.197 -3.677 1.00 89.31 98 ASN A N 1
ATOM 656 C CA . ASN A 1 98 ? -3.111 -11.645 -2.690 1.00 86.01 98 ASN A CA 1
ATOM 657 C C . ASN A 1 98 ? -4.519 -11.632 -3.263 1.00 76.64 98 ASN A C 1
ATOM 658 O O . ASN A 1 98 ? -5.331 -12.510 -2.952 1.00 73.54 98 ASN A O 1
ATOM 663 N N . LEU A 1 99 ? -4.833 -10.633 -4.087 1.00 71.89 99 LEU A N 1
ATOM 664 C CA . LEU A 1 99 ? -6.148 -10.588 -4.713 1.00 71.19 99 LEU A CA 1
ATOM 665 C C . LEU A 1 99 ? -6.343 -11.752 -5.675 1.00 67.46 99 LEU A C 1
ATOM 666 O O . LEU A 1 99 ? -7.455 -12.278 -5.814 1.00 64.10 99 LEU A O 1
ATOM 671 N N . VAL A 1 100 ? -5.271 -12.155 -6.360 1.00 66.88 100 VAL A N 1
ATOM 672 C CA . VAL A 1 100 ? -5.347 -13.286 -7.281 1.00 63.80 100 VAL A CA 1
ATOM 673 C C . VAL A 1 100 ? -5.658 -14.563 -6.521 1.00 56.17 100 VAL A C 1
ATOM 674 O O . VAL A 1 100 ? -6.520 -15.353 -6.920 1.00 53.81 100 VAL A O 1
ATOM 678 N N . VAL A 1 101 ? -4.938 -14.795 -5.426 1.00 57.43 101 VAL A N 1
ATOM 679 C CA . VAL A 1 101 ? -5.155 -16.004 -4.643 1.00 55.74 101 VAL A CA 1
ATOM 680 C C . VAL A 1 101 ? -6.558 -16.004 -4.050 1.00 54.18 101 VAL A C 1
ATOM 681 O O . VAL A 1 101 ? -7.221 -17.044 -3.994 1.00 49.64 101 VAL A O 1
ATOM 685 N N . THR A 1 102 ? -7.038 -14.835 -3.615 1.00 54.32 102 THR A N 1
ATOM 686 C CA . THR A 1 102 ? -8.378 -14.749 -3.045 1.00 47.95 102 THR A CA 1
ATOM 687 C C . THR A 1 102 ? -9.430 -15.128 -4.070 1.00 54.78 102 THR A C 1
ATOM 688 O O . THR A 1 102 ? -10.386 -15.846 -3.754 1.00 51.87 102 THR A O 1
ATOM 692 N N . THR A 1 103 ? -9.271 -14.647 -5.303 1.00 46.77 103 THR A N 1
ATOM 693 C CA . THR A 1 103 ? -10.197 -15.012 -6.367 1.00 51.82 103 THR A CA 1
ATOM 694 C C . THR A 1 103 ? -10.194 -16.515 -6.602 1.00 50.27 103 THR A C 1
ATOM 695 O O . THR A 1 103 ? -11.256 -17.129 -6.770 1.00 49.41 103 THR A O 1
ATOM 699 N N . HIS A 1 104 ? -9.005 -17.125 -6.618 1.00 52.75 104 HIS A N 1
ATOM 700 C CA . HIS A 1 104 ? -8.908 -18.572 -6.788 1.00 51.62 104 HIS A CA 1
ATOM 701 C C . HIS A 1 104 ? -9.580 -19.313 -5.636 1.00 50.52 104 HIS A C 1
ATOM 702 O O . HIS A 1 104 ? -10.268 -20.321 -5.855 1.00 44.89 104 HIS A O 1
ATOM 709 N N . LEU A 1 105 ? -9.390 -18.837 -4.403 1.00 44.70 105 LEU A N 1
ATOM 710 C CA . LEU A 1 105 ? -10.027 -19.491 -3.263 1.00 42.58 105 LEU A CA 1
ATOM 711 C C . LEU A 1 105 ? -11.543 -19.473 -3.389 1.00 45.07 105 LEU A C 1
ATOM 712 O O . LEU A 1 105 ? -12.206 -20.474 -3.097 1.00 39.30 105 LEU A O 1
ATOM 717 N N . VAL A 1 106 ? -12.113 -18.342 -3.807 1.00 37.23 106 VAL A N 1
ATOM 718 C CA . VAL A 1 106 ? -13.560 -18.269 -3.966 1.00 32.87 106 VAL A CA 1
ATOM 719 C C . VAL A 1 106 ? -14.027 -19.321 -4.965 1.00 41.77 106 VAL A C 1
ATOM 720 O O . VAL A 1 106 ? -14.978 -20.069 -4.711 1.00 38.50 106 VAL A O 1
ATOM 724 N N . ARG A 1 107 ? -13.344 -19.423 -6.103 1.00 37.15 107 ARG A N 1
ATOM 725 C CA . ARG A 1 107 ? -13.721 -20.436 -7.084 1.00 45.01 107 ARG A CA 1
ATOM 726 C C . ARG A 1 107 ? -13.533 -21.834 -6.528 1.00 38.20 107 ARG A C 1
ATOM 727 O O . ARG A 1 107 ? -14.335 -22.733 -6.802 1.00 35.18 107 ARG A O 1
ATOM 735 N N . THR A 1 108 ? -12.462 -22.044 -5.765 1.00 35.76 108 THR A N 1
ATOM 736 C CA . THR A 1 108 ? -12.225 -23.374 -5.223 1.00 40.19 108 THR A CA 1
ATOM 737 C C . THR A 1 108 ? -13.313 -23.751 -4.224 1.00 38.93 108 THR A C 1
ATOM 738 O O . THR A 1 108 ? -13.778 -24.897 -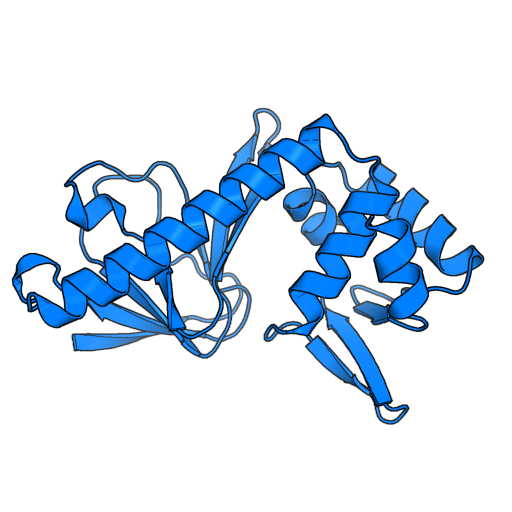4.205 1.00 40.33 108 THR A O 1
ATOM 742 N N . LEU A 1 109 ? -13.760 -22.792 -3.409 1.00 35.05 109 LEU A N 1
ATOM 743 C CA . LEU A 1 109 ? -14.852 -23.079 -2.481 1.00 30.15 109 LEU A CA 1
ATOM 744 C C . LEU A 1 109 ? -16.147 -23.351 -3.233 1.00 38.76 109 LEU A C 1
ATOM 745 O O . LEU A 1 109 ? -16.943 -24.209 -2.827 1.00 37.24 109 LEU A O 1
ATOM 750 N N . GLU A 1 110 ? -16.380 -22.629 -4.332 1.00 36.67 110 GLU A N 1
ATOM 751 C CA . GLU A 1 110 ? -17.570 -22.903 -5.131 1.00 37.38 110 GLU A CA 1
ATOM 752 C C . GLU A 1 110 ? -17.542 -24.323 -5.681 1.00 35.67 110 GLU A C 1
ATOM 753 O O . GLU A 1 110 ? -18.576 -25.001 -5.715 1.00 36.94 110 GLU A O 1
ATOM 759 N N . ARG A 1 111 ? -16.361 -24.801 -6.095 1.00 35.57 111 ARG A N 1
ATOM 760 C CA . ARG A 1 111 ? -16.232 -26.177 -6.573 1.00 36.71 111 ARG A CA 1
ATOM 761 C C . ARG A 1 111 ? -16.411 -27.186 -5.442 1.00 37.73 111 ARG A C 1
ATOM 762 O O . ARG A 1 111 ? -16.931 -28.291 -5.657 1.00 35.17 111 ARG A O 1
ATOM 770 N N . ALA A 1 112 ? -15.954 -26.845 -4.240 1.00 32.97 112 ALA A N 1
ATOM 771 C CA . ALA A 1 112 ? -16.190 -27.732 -3.102 1.00 35.17 112 ALA A CA 1
ATOM 772 C C . ALA A 1 112 ? -17.681 -27.879 -2.823 1.00 32.52 112 ALA A C 1
ATOM 773 O O . ALA A 1 112 ? -18.167 -28.985 -2.569 1.00 32.88 112 ALA A O 1
ATOM 775 N N . TYR A 1 113 ? -18.436 -26.778 -2.899 1.00 32.17 113 TYR A N 1
ATOM 776 C CA . TYR A 1 113 ? -19.872 -26.872 -2.654 1.00 32.01 113 TYR A CA 1
ATOM 777 C C . TYR A 1 113 ? -20.580 -27.653 -3.752 1.00 35.56 113 TYR A C 1
ATOM 778 O O . TYR A 1 113 ? -21.545 -28.384 -3.484 1.00 31.89 113 TYR A O 1
ATOM 787 N N . GLU A 1 114 ? -20.127 -27.510 -4.998 1.00 30.50 114 GLU A N 1
ATOM 788 C CA . GLU A 1 114 ? -20.718 -28.322 -6.052 1.00 31.66 114 GLU A CA 1
ATOM 789 C C . GLU A 1 114 ? -20.437 -29.802 -5.818 1.00 31.26 114 GLU A C 1
ATOM 790 O O . GLU A 1 114 ? -21.311 -30.650 -6.045 1.00 31.26 114 GLU A O 1
ATOM 796 N N . SER A 1 115 ? -19.224 -30.129 -5.350 1.00 35.00 115 SER A N 1
ATOM 797 C CA . SER A 1 115 ? -18.894 -31.515 -5.022 1.00 34.48 115 SER A CA 1
ATOM 798 C C . SER A 1 115 ? -19.845 -32.072 -3.974 1.00 33.99 115 SER A C 1
ATOM 799 O O . SER A 1 115 ? -20.324 -33.207 -4.088 1.00 32.74 115 SER A O 1
ATOM 802 N N . ILE A 1 116 ? -20.117 -31.284 -2.933 1.00 32.84 116 ILE A N 1
ATOM 803 C CA . ILE A 1 116 ? -21.053 -31.697 -1.896 1.00 28.61 116 ILE A CA 1
ATOM 804 C C . ILE A 1 116 ? -22.431 -31.949 -2.489 1.00 33.36 116 ILE A C 1
ATOM 805 O O . ILE A 1 116 ? -23.032 -33.011 -2.284 1.00 35.78 116 ILE A O 1
ATOM 810 N N . TYR A 1 117 ? -22.971 -30.956 -3.193 1.00 31.62 117 TYR A N 1
ATOM 811 C CA . TYR A 1 117 ? -24.287 -31.106 -3.806 1.00 31.61 117 TYR A CA 1
ATOM 812 C C . TYR A 1 117 ? -24.376 -32.412 -4.590 1.00 31.84 117 TYR A C 1
ATOM 813 O O . TYR A 1 117 ? -25.335 -33.183 -4.441 1.00 33.37 117 TYR A O 1
ATOM 822 N N . ARG A 1 118 ? -23.353 -32.703 -5.390 1.00 31.81 118 ARG A N 1
ATOM 823 C CA . ARG A 1 118 ? -23.423 -33.867 -6.270 1.00 31.36 118 ARG A CA 1
ATOM 824 C C . ARG A 1 118 ? -23.318 -35.174 -5.488 1.00 32.42 118 ARG A C 1
ATOM 825 O O . ARG A 1 118 ? -24.016 -36.146 -5.800 1.00 36.68 118 ARG A O 1
ATOM 833 N N . LEU A 1 119 ? -22.459 -35.215 -4.469 1.00 33.56 119 LEU A N 1
ATOM 834 C CA . LEU A 1 119 ? -22.390 -36.389 -3.597 1.00 40.15 119 LEU A CA 1
ATOM 835 C C . LEU A 1 119 ? -23.740 -36.737 -2.985 1.00 38.31 119 LEU A C 1
ATOM 836 O O . LEU A 1 119 ? -24.089 -37.918 -2.864 1.00 37.39 119 LEU A O 1
ATOM 841 N N . VAL A 1 120 ? -24.490 -35.730 -2.551 1.00 36.09 120 VAL A N 1
ATOM 842 C CA . VAL A 1 120 ? -25.775 -35.973 -1.910 1.00 39.23 120 VAL A CA 1
ATOM 843 C C . VAL A 1 120 ? -26.872 -36.210 -2.934 1.00 43.76 120 VAL A C 1
ATOM 844 O O . VAL A 1 120 ? -27.740 -37.066 -2.732 1.00 42.80 120 VAL A O 1
ATOM 848 N N . GLY A 1 121 ? -26.858 -35.446 -4.026 1.00 37.08 121 GLY A N 1
ATOM 849 C CA . GLY A 1 121 ? -28.003 -35.342 -4.911 1.00 37.43 121 GLY A CA 1
ATOM 850 C C . GLY A 1 121 ? -27.926 -36.008 -6.268 1.00 46.08 121 GLY A C 1
ATOM 851 O O . GLY A 1 121 ? -28.927 -35.998 -6.995 1.00 41.32 121 GLY A O 1
ATOM 852 N N . LYS A 1 122 ? -26.786 -36.597 -6.651 1.00 34.72 122 LYS A N 1
ATOM 853 C CA . LYS A 1 122 ? -26.646 -37.213 -7.967 1.00 38.59 122 LYS A CA 1
ATOM 854 C C . LYS A 1 122 ? -26.316 -38.698 -7.861 1.00 46.16 122 LYS A C 1
ATOM 855 O O . LYS A 1 122 ? -25.499 -39.101 -7.028 1.00 36.02 122 LYS A O 1
ATOM 861 N N . ARG A 1 123 ? -26.921 -39.500 -8.743 1.00 35.86 123 ARG A N 1
ATOM 862 C CA . ARG A 1 123 ? -26.590 -40.912 -8.867 1.00 38.58 123 ARG A CA 1
ATOM 863 C C . ARG A 1 123 ? -25.169 -41.112 -9.400 1.00 35.39 123 ARG A C 1
ATOM 864 O O . ARG A 1 123 ? -24.577 -40.236 -10.030 1.00 36.22 123 ARG A O 1
ATOM 872 N N . LEU A 1 124 ? -24.639 -42.314 -9.174 1.00 34.73 124 LEU A N 1
ATOM 873 C CA . LEU A 1 124 ? -23.246 -42.580 -9.516 1.00 36.29 124 LEU A CA 1
ATOM 874 C C . LEU A 1 124 ? -22.973 -42.389 -11.008 1.00 36.43 124 LEU A C 1
ATOM 875 O O . LEU A 1 124 ? -21.910 -41.889 -11.384 1.00 34.51 124 LEU A O 1
ATOM 880 N N . ARG A 1 125 ? -23.898 -42.803 -11.879 1.00 36.51 125 ARG A N 1
ATOM 881 C CA . ARG A 1 125 ? -23.673 -42.589 -13.311 1.00 38.39 125 ARG A CA 1
ATOM 882 C C . ARG A 1 125 ? -23.546 -41.102 -13.630 1.00 40.32 125 ARG A C 1
ATOM 883 O O . ARG A 1 125 ? -22.722 -40.703 -14.460 1.00 34.00 125 ARG A O 1
ATOM 891 N N . ALA A 1 126 ? -24.335 -40.260 -12.958 1.00 35.93 126 ALA A N 1
ATOM 892 C CA . ALA A 1 126 ? -24.229 -38.822 -13.184 1.00 37.54 126 ALA A CA 1
ATOM 893 C C . ALA A 1 126 ? -22.898 -38.281 -12.687 1.00 36.88 126 ALA A C 1
ATOM 894 O O . ALA A 1 126 ? -22.291 -37.408 -13.316 1.00 32.55 126 ALA A O 1
ATOM 896 N N . ARG A 1 127 ? -22.432 -38.770 -11.541 1.00 31.67 127 ARG A N 1
ATOM 897 C CA . ARG A 1 127 ? -21.148 -38.302 -11.035 1.00 30.84 127 ARG A CA 1
ATOM 898 C C . ARG A 1 127 ? -20.000 -38.770 -11.923 1.00 31.97 127 ARG A C 1
ATOM 899 O O . ARG A 1 127 ? -19.073 -38.006 -12.201 1.00 31.90 127 ARG A O 1
ATOM 907 N N . ILE A 1 128 ? -20.032 -40.026 -12.356 1.00 30.28 128 ILE A N 1
ATOM 908 C CA . ILE A 1 128 ? -18.991 -40.530 -13.254 1.00 31.43 128 ILE A CA 1
ATOM 909 C C . ILE A 1 128 ? -18.956 -39.708 -14.540 1.00 32.86 128 ILE A C 1
ATOM 910 O O . ILE A 1 128 ? -17.887 -39.325 -15.030 1.00 32.52 128 ILE A O 1
ATOM 915 N N . ALA A 1 129 ? -20.126 -39.415 -15.099 1.00 31.84 129 ALA A N 1
ATOM 916 C CA . ALA A 1 129 ? -20.164 -38.678 -16.365 1.00 33.66 129 ALA A CA 1
ATOM 917 C C . ALA A 1 129 ? -19.615 -37.263 -16.195 1.00 35.84 129 ALA A C 1
ATOM 918 O O . ALA A 1 129 ? -18.827 -36.778 -17.020 1.00 35.44 129 ALA A O 1
ATOM 920 N N . GLY A 1 130 ? -20.012 -36.586 -15.117 1.00 32.99 130 GLY A N 1
ATOM 921 C CA . GLY A 1 130 ? -19.495 -35.251 -14.880 1.00 32.08 130 GLY A CA 1
ATOM 922 C C . GLY A 1 130 ? -17.989 -35.241 -14.686 1.00 35.99 130 GLY A C 1
ATOM 923 O O . GLY A 1 130 ? -17.301 -34.320 -15.128 1.00 34.32 130 GLY A O 1
ATOM 924 N N . GLU A 1 131 ? -17.459 -36.265 -14.013 1.00 33.24 131 GLU A N 1
ATOM 925 C CA . GLU A 1 131 ? -16.026 -36.281 -13.722 1.00 37.01 131 GLU A CA 1
ATOM 926 C C . GLU A 1 131 ? -15.203 -36.471 -14.989 1.00 40.24 131 GLU A C 1
ATOM 927 O O . GLU A 1 131 ? -14.144 -35.852 -15.154 1.00 32.81 131 GLU A O 1
ATOM 933 N N . LEU A 1 132 ? -15.657 -37.348 -15.882 1.00 33.05 132 LEU A N 1
ATOM 934 C CA . LEU A 1 132 ? -14.958 -37.531 -17.155 1.00 31.48 132 LEU A CA 1
ATOM 935 C C . LEU A 1 132 ? -14.884 -36.229 -17.933 1.00 32.90 132 LEU A C 1
ATOM 936 O O . LEU A 1 132 ? -13.839 -35.887 -18.497 1.00 35.70 132 LEU A O 1
ATOM 941 N N . LEU A 1 133 ? -15.986 -35.487 -17.977 1.00 35.50 133 LEU A N 1
ATOM 942 C CA . LEU A 1 133 ? -15.968 -34.210 -18.680 1.00 38.06 133 LEU A CA 1
ATOM 943 C C . LEU A 1 133 ? -15.042 -33.217 -17.984 1.00 42.37 133 LEU A C 1
ATOM 944 O O . LEU A 1 133 ? -14.341 -32.448 -18.651 1.00 38.58 133 LEU A O 1
ATOM 949 N N . GLU A 1 134 ? -15.011 -33.223 -16.644 1.00 35.16 134 GLU A N 1
ATOM 950 C CA . GLU A 1 134 ? -14.040 -32.376 -15.949 1.00 38.97 134 GLU A CA 1
ATOM 951 C C . GLU A 1 134 ? -12.609 -32.741 -16.331 1.00 43.39 134 GLU A C 1
ATOM 952 O O . GLU A 1 134 ? -11.779 -31.858 -16.557 1.00 43.10 134 GLU A O 1
ATOM 958 N N . LEU A 1 135 ? -12.282 -34.028 -16.385 1.00 35.35 135 LEU A N 1
ATOM 959 C CA . LEU A 1 135 ? -10.903 -34.380 -16.682 1.00 38.64 135 LEU A CA 1
ATOM 960 C C . LEU A 1 135 ? -10.529 -34.097 -18.131 1.00 37.49 135 LEU A C 1
ATOM 961 O O . LEU A 1 135 ? -9.339 -34.111 -18.457 1.00 36.41 135 LEU A O 1
ATOM 966 N N . LYS A 1 136 ? -11.516 -33.818 -18.990 1.00 37.82 136 LYS A N 1
ATOM 967 C CA . LYS A 1 136 ? -11.241 -33.569 -20.401 1.00 46.97 136 LYS A CA 1
ATOM 968 C C . LYS A 1 136 ? -10.268 -32.412 -20.594 1.00 50.58 136 LYS A C 1
ATOM 969 O O . LYS A 1 136 ? -9.499 -32.404 -21.563 1.00 47.14 136 LYS A O 1
ATOM 975 N N . ASP A 1 137 ? -10.273 -31.431 -19.693 1.00 49.75 137 ASP A N 1
ATOM 976 C CA . ASP A 1 137 ? -9.379 -30.280 -19.824 1.00 60.24 137 ASP A CA 1
ATOM 977 C C . ASP A 1 137 ? -8.159 -30.384 -18.915 1.00 53.98 137 ASP A C 1
ATOM 978 O O . ASP A 1 137 ? -7.661 -29.369 -18.425 1.00 63.26 137 ASP A O 1
ATOM 983 N N . THR A 1 138 ? -7.641 -31.590 -18.692 1.00 49.37 138 THR A N 1
ATOM 984 C CA . THR A 1 138 ? -6.475 -31.797 -17.844 1.00 43.20 138 THR A CA 1
ATOM 985 C C . THR A 1 138 ? -5.396 -32.528 -18.622 1.00 45.75 138 THR A C 1
ATOM 986 O O . THR A 1 138 ? -5.577 -32.931 -19.773 1.00 42.07 138 THR A O 1
ATOM 990 N N . ALA A 1 139 ? -4.265 -32.725 -17.948 1.00 44.55 139 ALA A N 1
ATOM 991 C CA . ALA A 1 139 ? -3.151 -33.463 -18.520 1.00 44.33 139 ALA A CA 1
ATOM 992 C C . ALA A 1 139 ? -3.432 -34.954 -18.647 1.00 38.60 139 ALA A C 1
ATOM 993 O O . ALA A 1 139 ? -2.645 -35.659 -19.281 1.00 41.69 139 ALA A O 1
ATOM 995 N N . LEU A 1 140 ? -4.508 -35.456 -18.048 1.00 37.20 140 LEU A N 1
ATOM 996 C CA . LEU A 1 140 ? -4.876 -36.851 -18.221 1.00 36.95 140 LEU A CA 1
ATOM 997 C C . LEU A 1 140 ? -5.560 -37.108 -19.558 1.00 40.86 140 LEU A C 1
ATOM 998 O O . LEU A 1 140 ? -5.874 -38.261 -19.873 1.00 44.89 140 LEU A O 1
ATOM 1003 N N . ALA A 1 141 ? -5.814 -36.071 -20.337 1.00 40.67 141 ALA A N 1
ATOM 1004 C CA . ALA A 1 141 ? -6.598 -36.189 -21.556 1.00 33.53 141 ALA A CA 1
ATOM 1005 C C . ALA A 1 141 ? -5.703 -36.093 -22.786 1.00 47.40 141 ALA A C 1
ATOM 1006 O O . ALA A 1 141 ? -4.713 -35.357 -22.797 1.00 41.50 141 ALA A O 1
ATOM 1008 N N . THR A 1 142 ? -6.047 -36.857 -23.817 1.00 42.80 142 THR A N 1
ATOM 1009 C CA . THR A 1 142 ? -5.339 -36.800 -25.088 1.00 45.02 142 THR A CA 1
ATOM 1010 C C . THR A 1 142 ? -6.364 -36.872 -26.212 1.00 44.62 142 THR A C 1
ATOM 1011 O O . THR A 1 142 ? -7.450 -37.426 -26.032 1.00 42.53 142 THR A O 1
ATOM 1015 N N . GLN A 1 143 ? -6.032 -36.293 -27.365 1.00 44.43 143 GLN A N 1
ATOM 1016 C CA . GLN A 1 143 ? -6.948 -36.295 -28.501 1.00 45.39 143 GLN A CA 1
ATOM 1017 C C . GLN A 1 143 ? -6.519 -37.394 -29.468 1.00 50.81 143 GLN A C 1
ATOM 1018 O O . GLN A 1 143 ? -5.389 -37.385 -29.965 1.00 44.62 143 GLN A O 1
ATOM 1024 N N . LEU A 1 144 ? -7.404 -38.358 -29.705 1.00 43.85 144 LEU A N 1
ATOM 1025 C CA . LEU A 1 144 ? -7.107 -39.435 -30.630 1.00 44.49 144 LEU A CA 1
ATOM 1026 C C . LEU A 1 144 ? -7.149 -38.911 -32.061 1.00 52.63 144 LEU A C 1
ATOM 1027 O O . LEU A 1 144 ? -7.608 -37.797 -32.327 1.00 47.98 144 LEU A O 1
ATOM 1032 N N . ASP A 1 145 ? -6.674 -39.739 -32.992 1.00 53.03 145 ASP A N 1
ATOM 1033 C CA . ASP A 1 145 ? -6.764 -39.381 -34.407 1.00 54.29 145 ASP A CA 1
ATOM 1034 C C . ASP A 1 145 ? -8.204 -39.198 -34.861 1.00 53.56 145 ASP A C 1
ATOM 1035 O O . ASP A 1 145 ? -8.470 -38.420 -35.781 1.00 55.23 145 ASP A O 1
ATOM 1040 N N . SER A 1 146 ? -9.145 -39.911 -34.243 1.00 50.76 146 SER A N 1
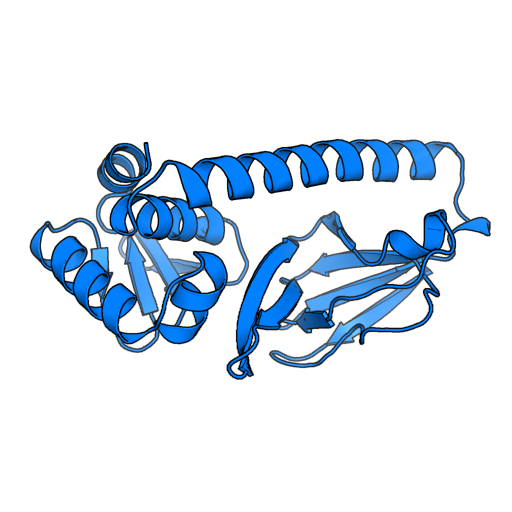ATOM 1041 C CA . SER A 1 146 ? -10.549 -39.747 -34.597 1.00 49.25 146 SER A CA 1
ATOM 1042 C C . SER A 1 146 ? -11.089 -38.377 -34.205 1.00 44.61 146 SER A C 1
ATOM 1043 O O . SER A 1 146 ? -12.202 -38.020 -34.602 1.00 45.56 146 SER A O 1
ATOM 1046 N N . GLY A 1 147 ? -10.349 -37.621 -33.398 1.00 55.09 147 GLY A N 1
ATOM 1047 C CA . GLY A 1 147 ? -10.850 -36.398 -32.829 1.00 49.57 147 GLY A CA 1
ATOM 1048 C C . GLY A 1 147 ? -11.467 -36.566 -31.462 1.00 47.25 147 GLY A C 1
ATOM 1049 O O . GLY A 1 147 ? -11.669 -35.568 -30.765 1.00 44.19 147 GLY A O 1
ATOM 1050 N N . GLU A 1 148 ? -11.783 -37.792 -31.066 1.00 43.86 148 GLU A N 1
ATOM 1051 C CA . GLU A 1 148 ? -12.317 -38.034 -29.737 1.00 39.65 148 GLU A CA 1
ATOM 1052 C C . GLU A 1 148 ? -11.281 -37.716 -28.668 1.00 42.48 148 GLU A C 1
ATOM 1053 O O . GLU A 1 148 ? -10.070 -37.800 -28.892 1.00 42.25 148 GLU A O 1
ATOM 1059 N N . THR A 1 149 ? -11.775 -37.363 -27.488 1.00 41.71 149 THR A N 1
ATOM 1060 C CA . THR A 1 149 ? -10.941 -37.254 -26.303 1.00 34.22 149 THR A CA 1
ATOM 1061 C C . THR A 1 149 ? -10.895 -38.594 -25.576 1.00 38.27 149 THR A C 1
ATOM 1062 O O . THR A 1 149 ? -11.937 -39.229 -25.361 1.00 34.39 149 THR A O 1
ATOM 1066 N N . MET A 1 150 ? -9.687 -39.010 -25.191 1.00 35.94 150 MET A N 1
ATOM 1067 C CA . MET A 1 150 ? -9.476 -40.170 -24.331 1.00 36.04 150 MET A CA 1
ATOM 1068 C C . MET A 1 150 ? -8.872 -39.725 -23.004 1.00 42.66 150 MET A C 1
ATOM 1069 O O . MET A 1 150 ? -7.962 -38.892 -22.988 1.00 40.05 150 MET A O 1
ATOM 1074 N N . ILE A 1 151 ? -9.372 -40.287 -21.896 1.00 37.20 151 ILE A N 1
ATOM 1075 C CA . ILE A 1 151 ? -8.931 -39.943 -20.547 1.00 34.84 151 ILE A CA 1
ATOM 1076 C C . ILE A 1 151 ? -8.142 -41.113 -19.977 1.00 40.85 151 ILE A C 1
ATOM 1077 O O . ILE A 1 151 ? -8.588 -42.263 -20.063 1.00 36.32 151 ILE A O 1
ATOM 1082 N N . TYR A 1 152 ? -6.996 -40.827 -19.357 1.00 35.84 152 TYR A N 1
ATOM 1083 C CA . TYR A 1 152 ? -6.248 -41.860 -18.644 1.00 37.27 152 TYR A CA 1
ATOM 1084 C C . TYR A 1 152 ? -6.746 -41.916 -17.206 1.00 37.19 152 TYR A C 1
ATOM 1085 O O . TYR A 1 152 ? -6.446 -41.036 -16.397 1.00 35.12 152 TYR A O 1
ATOM 1094 N N . ALA A 1 153 ? -7.513 -42.950 -16.881 1.00 36.77 153 ALA A N 1
ATOM 1095 C CA . ALA A 1 153 ? -7.930 -43.143 -15.498 1.00 42.56 153 ALA A CA 1
ATOM 1096 C C . ALA A 1 153 ? -8.324 -44.597 -15.291 1.00 38.92 153 ALA A C 1
ATOM 1097 O O . ALA A 1 153 ? -8.944 -45.212 -16.162 1.00 37.11 153 ALA A O 1
ATOM 1099 N N . THR A 1 154 ? -7.935 -45.145 -14.151 1.00 36.26 154 THR A N 1
ATOM 1100 C CA . THR A 1 154 ? -8.381 -46.472 -13.765 1.00 33.32 154 THR A CA 1
ATOM 1101 C C . THR A 1 154 ? -9.706 -46.367 -13.026 1.00 42.24 154 THR A C 1
ATOM 1102 O O . THR A 1 154 ? -10.125 -45.289 -12.595 1.00 33.25 154 THR A O 1
ATOM 1106 N N . HIS A 1 155 ? -10.369 -47.509 -12.870 1.00 36.35 155 HIS A N 1
ATOM 1107 C CA . HIS A 1 155 ? -11.631 -47.484 -12.151 1.00 38.64 155 HIS A CA 1
ATOM 1108 C C . HIS A 1 155 ? -11.422 -47.153 -10.677 1.00 36.21 155 HIS A C 1
ATOM 1109 O O . HIS A 1 155 ? -12.314 -46.581 -10.044 1.00 34.87 155 HIS A O 1
ATOM 1116 N N . ASP A 1 156 ? -10.245 -47.462 -10.128 1.00 36.17 156 ASP A N 1
ATOM 1117 C CA . ASP A 1 156 ? -9.961 -47.085 -8.742 1.00 38.93 156 ASP A CA 1
ATOM 1118 C C . ASP A 1 156 ? -9.781 -45.580 -8.614 1.00 39.29 156 ASP A C 1
ATOM 1119 O O . ASP A 1 156 ? -10.222 -44.972 -7.629 1.00 35.74 156 ASP A O 1
ATOM 1124 N N . GLU A 1 157 ? -9.134 -44.959 -9.606 1.00 33.99 157 GLU A N 1
ATOM 1125 C CA . GLU A 1 157 ? -8.974 -43.511 -9.590 1.00 35.60 157 GLU A CA 1
ATOM 1126 C C . GLU A 1 157 ? -10.313 -42.802 -9.774 1.00 37.01 157 GLU A C 1
ATOM 1127 O O . GLU A 1 157 ? -10.586 -41.796 -9.105 1.00 33.41 157 GLU A O 1
ATOM 1133 N N . LEU A 1 158 ? -11.179 -43.327 -10.647 1.00 32.46 158 LEU A N 1
ATOM 1134 C CA . LEU A 1 158 ? -12.519 -42.749 -10.763 1.00 31.95 158 LEU A CA 1
ATOM 1135 C C . LEU A 1 158 ? -13.300 -42.875 -9.456 1.00 31.83 158 LEU A C 1
ATOM 1136 O O . LEU A 1 158 ? -13.963 -41.923 -9.023 1.00 32.19 158 LEU A O 1
ATOM 1141 N N . ALA A 1 159 ? -13.254 -44.049 -8.823 1.00 33.14 159 ALA A N 1
ATOM 1142 C CA . ALA A 1 159 ? -13.992 -44.235 -7.575 1.00 33.51 159 ALA A CA 1
ATOM 1143 C C . ALA A 1 159 ? -13.583 -43.202 -6.525 1.00 41.22 159 ALA A C 1
ATOM 1144 O O . ALA A 1 159 ? -14.435 -42.658 -5.806 1.00 37.88 159 ALA A O 1
ATOM 1146 N N . ALA A 1 160 ? -12.285 -42.907 -6.431 1.00 37.30 160 ALA A N 1
ATOM 1147 C CA . ALA A 1 160 ? -11.833 -41.918 -5.459 1.00 38.61 160 ALA A CA 1
ATOM 1148 C C . ALA A 1 160 ? -12.295 -40.514 -5.825 1.00 37.50 160 ALA A C 1
ATOM 1149 O O . ALA A 1 160 ? -12.489 -39.673 -4.944 1.00 32.80 160 ALA A O 1
ATOM 1151 N N . ALA A 1 161 ? -12.472 -40.234 -7.112 1.00 37.36 161 ALA A N 1
ATOM 1152 C CA . ALA A 1 161 ? -12.912 -38.906 -7.516 1.00 38.51 161 ALA A CA 1
ATOM 1153 C C . ALA A 1 161 ? -14.409 -38.689 -7.330 1.00 36.61 161 ALA A C 1
ATOM 1154 O O . ALA A 1 161 ? -14.837 -37.544 -7.190 1.00 35.88 161 ALA A O 1
ATOM 1156 N N . VAL A 1 162 ? -15.224 -39.743 -7.324 1.00 30.62 162 VAL A N 1
ATOM 1157 C CA . VAL A 1 162 ? -16.669 -39.569 -7.186 1.00 29.16 162 VAL A CA 1
ATOM 1158 C C . VAL A 1 162 ? -17.210 -40.129 -5.882 1.00 35.36 162 VAL A C 1
ATOM 1159 O O . VAL A 1 162 ? -18.435 -40.139 -5.686 1.00 37.10 162 VAL A O 1
ATOM 1163 N N . GLY A 1 163 ? -16.343 -40.548 -4.965 1.00 40.08 163 GLY A N 1
ATOM 1164 C CA . GLY A 1 163 ? -16.794 -41.081 -3.693 1.00 38.94 163 GLY A CA 1
ATOM 1165 C C . GLY A 1 163 ? -17.553 -42.382 -3.821 1.00 46.77 163 GLY A C 1
ATOM 1166 O O . GLY A 1 163 ? -18.633 -42.552 -3.244 1.00 37.31 163 GLY A O 1
ATOM 1167 N N . SER A 1 164 ? -16.999 -43.314 -4.590 1.00 33.44 164 SER A N 1
ATOM 1168 C CA . SER A 1 164 ? -17.609 -44.625 -4.762 1.00 38.74 164 SER A CA 1
ATOM 1169 C C . SER A 1 164 ? -16.558 -45.703 -4.520 1.00 41.57 164 SER A C 1
ATOM 1170 O O . SER A 1 164 ? -15.471 -45.410 -4.018 1.00 38.07 164 SER A O 1
ATOM 1173 N N . VAL A 1 165 ? -16.871 -46.950 -4.865 1.00 34.56 165 VAL A N 1
ATOM 1174 C CA . VAL A 1 165 ? -15.930 -48.054 -4.762 1.00 37.53 165 VAL A CA 1
ATOM 1175 C C . VAL A 1 165 ? -15.726 -48.617 -6.158 1.00 36.59 165 VAL A C 1
ATOM 1176 O O . VAL A 1 165 ? -16.599 -48.516 -7.024 1.00 36.23 165 VAL A O 1
ATOM 1180 N N . ARG A 1 166 ? -14.553 -49.221 -6.362 1.00 39.57 166 ARG A N 1
ATOM 1181 C CA . ARG A 1 166 ? -14.177 -49.716 -7.686 1.00 43.20 166 ARG A CA 1
ATOM 1182 C C . ARG A 1 166 ? -15.276 -50.572 -8.314 1.00 45.01 166 ARG A C 1
ATOM 1183 O O . ARG A 1 166 ? -15.660 -50.350 -9.467 1.00 44.21 166 ARG A O 1
ATOM 1191 N N . GLU A 1 167 ? -15.794 -51.558 -7.572 1.00 40.07 167 GLU A N 1
ATOM 1192 C CA 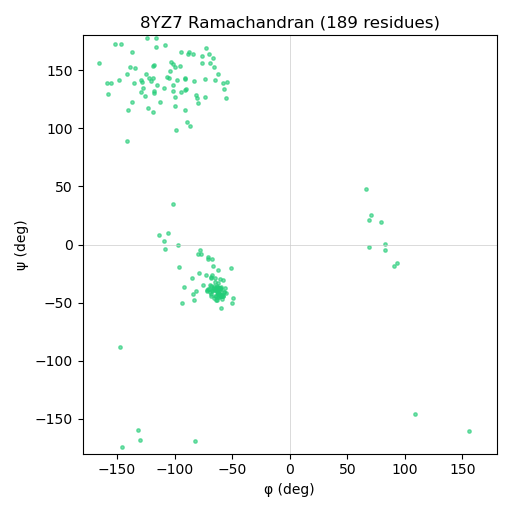. GLU A 1 167 ? -16.710 -52.543 -8.156 1.00 47.42 167 GLU A CA 1
ATOM 1193 C C . GLU A 1 167 ? -17.958 -51.891 -8.733 1.00 46.13 167 GLU A C 1
ATOM 1194 O O . GLU A 1 167 ? -18.476 -52.323 -9.772 1.00 44.74 167 GLU A O 1
ATOM 1200 N N . THR A 1 168 ? -18.471 -50.866 -8.057 1.00 42.01 168 THR A N 1
ATOM 1201 C CA . THR A 1 168 ? -19.658 -50.177 -8.540 1.00 38.60 168 THR A CA 1
ATOM 1202 C C . THR A 1 168 ? -19.320 -49.268 -9.714 1.00 40.77 168 THR A C 1
ATOM 1203 O O . THR A 1 168 ? -20.144 -49.087 -10.619 1.00 39.30 168 THR A O 1
ATOM 1207 N N . VAL A 1 169 ? -18.129 -48.658 -9.702 1.00 34.96 169 VAL A N 1
ATOM 1208 C CA . VAL A 1 169 ? -17.721 -47.842 -10.843 1.00 37.61 169 VAL A CA 1
ATOM 1209 C C . VAL A 1 169 ? -17.593 -48.717 -12.088 1.00 35.17 169 VAL A C 1
ATOM 1210 O O . VAL A 1 169 ? -18.022 -48.333 -13.179 1.00 37.32 169 VAL A O 1
ATOM 1214 N N . THR A 1 170 ? -17.038 -49.921 -11.935 1.00 34.18 170 THR A N 1
ATOM 1215 C CA . THR A 1 170 ? -16.903 -50.830 -13.078 1.00 37.12 170 THR A CA 1
ATOM 1216 C C . THR A 1 170 ? -18.261 -51.184 -13.679 1.00 39.46 170 THR A C 1
ATOM 1217 O O . THR A 1 170 ? -18.421 -51.209 -14.909 1.00 38.28 170 THR A O 1
ATOM 1221 N N . LYS A 1 171 ? -19.253 -51.462 -12.832 1.00 36.35 171 LYS A N 1
ATOM 1222 C CA . LYS A 1 171 ? -20.593 -51.738 -13.335 1.00 42.86 171 LYS A CA 1
ATOM 1223 C C . LYS A 1 171 ? -21.128 -50.571 -14.158 1.00 47.62 171 LYS A C 1
ATOM 1224 O O . LYS A 1 171 ? -21.722 -50.770 -15.226 1.00 41.30 171 LYS A O 1
ATOM 1230 N N . VAL A 1 172 ? -20.946 -49.345 -13.663 1.00 39.43 172 VAL A N 1
ATOM 1231 C CA . VAL A 1 172 ? -21.495 -48.174 -14.343 1.00 36.47 172 VAL A CA 1
ATOM 1232 C C . VAL A 1 172 ? -20.732 -47.887 -15.636 1.00 37.88 172 VAL A C 1
ATOM 1233 O O . VAL A 1 172 ? -21.333 -47.490 -16.641 1.00 41.72 172 VAL A O 1
ATOM 1237 N N . VAL A 1 173 ? -19.404 -48.060 -15.635 1.00 36.83 173 VAL A N 1
ATOM 1238 C CA . VAL A 1 173 ? -18.655 -47.950 -16.889 1.00 42.70 173 VAL A CA 1
ATOM 1239 C C . VAL A 1 173 ? -19.212 -48.934 -17.909 1.00 40.24 173 VAL A C 1
ATOM 1240 O O . VAL A 1 173 ? -19.382 -48.601 -19.087 1.00 40.47 173 VAL A O 1
ATOM 1244 N N . GLY A 1 174 ? -19.538 -50.149 -17.465 1.00 39.79 174 GLY A N 1
ATOM 1245 C CA . GLY A 1 174 ? -20.165 -51.104 -18.366 1.00 44.53 174 GLY A CA 1
ATOM 1246 C C . GLY A 1 174 ? -21.495 -50.607 -18.907 1.00 51.04 174 GLY A C 1
ATOM 1247 O O . GLY A 1 174 ? -21.787 -50.748 -20.096 1.00 46.18 174 GLY A O 1
ATOM 1248 N N . GLU A 1 175 ? -22.316 -50.017 -18.042 1.00 44.86 175 GLU A N 1
ATOM 1249 C CA . GLU A 1 175 ? -23.601 -49.502 -18.503 1.00 47.58 175 GLU A CA 1
ATOM 1250 C C . GLU A 1 175 ? -23.412 -48.372 -19.511 1.00 45.31 175 GLU A C 1
ATOM 1251 O O . GLU A 1 175 ? -24.078 -48.339 -20.552 1.00 44.48 175 GLU A O 1
ATOM 1257 N N . LEU A 1 176 ? -22.497 -47.444 -19.231 1.00 43.65 176 LEU A N 1
ATOM 1258 C CA . LEU A 1 176 ? -22.298 -46.321 -20.143 1.00 37.41 176 LEU A CA 1
ATOM 1259 C C . LEU A 1 176 ? -21.679 -46.779 -21.463 1.00 41.20 176 LEU A C 1
ATOM 1260 O O . LEU A 1 176 ? -21.885 -46.150 -22.510 1.00 44.62 176 LEU A O 1
ATOM 1265 N N . SER A 1 177 ? -20.904 -47.863 -21.437 1.00 41.13 177 SER A N 1
ATOM 1266 C CA . SER A 1 177 ? -20.405 -48.420 -22.695 1.00 43.32 177 SER A CA 1
ATOM 1267 C C . SER A 1 177 ? -21.540 -49.017 -23.517 1.00 47.97 177 SER A C 1
ATOM 1268 O O . SER A 1 177 ? -21.620 -48.809 -24.736 1.00 48.78 177 SER A O 1
ATOM 1271 N N . ARG A 1 178 ? -22.427 -49.769 -22.866 1.00 47.47 178 ARG A N 1
ATOM 1272 C CA . ARG A 1 178 ? -23.554 -50.351 -23.581 1.00 51.21 178 ARG A CA 1
ATOM 1273 C C . ARG A 1 178 ? -24.506 -49.282 -24.109 1.00 53.06 178 ARG A C 1
ATOM 1274 O O . ARG A 1 178 ? -25.170 -49.495 -25.130 1.00 57.70 178 ARG A O 1
ATOM 1282 N N . GLU A 1 179 ? -24.588 -48.133 -23.446 1.00 51.97 179 GLU A N 1
ATOM 1283 C CA . GLU A 1 179 ? -25.389 -47.033 -23.965 1.00 53.97 179 GLU A CA 1
ATOM 1284 C C . GLU A 1 179 ? -24.707 -46.296 -25.109 1.00 51.18 179 GLU A C 1
ATOM 1285 O O . GLU A 1 179 ? -25.334 -45.430 -25.727 1.00 56.86 179 GLU A O 1
ATOM 1291 N N . GLY A 1 180 ? -23.444 -46.606 -25.395 1.00 47.28 180 GLY A N 1
ATOM 1292 C CA . GLY A 1 180 ? -22.735 -45.982 -26.494 1.00 50.30 180 GLY A CA 1
ATOM 1293 C C . GLY A 1 180 ? -22.206 -44.591 -26.225 1.00 48.84 180 GLY A C 1
ATOM 1294 O O . GLY A 1 180 ? -21.926 -43.863 -27.177 1.00 43.92 180 GLY A O 1
ATOM 1295 N N . VAL A 1 181 ? -22.053 -44.189 -24.961 1.00 41.37 181 VAL A N 1
ATOM 1296 C CA . VAL A 1 181 ? -21.549 -42.846 -24.690 1.00 40.49 181 VAL A CA 1
ATOM 1297 C C . VAL A 1 181 ? -20.045 -42.825 -24.431 1.00 38.64 181 VAL A C 1
ATOM 1298 O O . VAL A 1 181 ? -19.423 -41.755 -24.529 1.00 37.50 181 VAL A O 1
ATOM 1302 N N . ILE A 1 182 ? -19.445 -43.967 -24.095 1.00 40.22 182 ILE A N 1
ATOM 1303 C CA . ILE A 1 182 ? -18.002 -44.086 -23.934 1.00 35.65 182 ILE A CA 1
ATOM 1304 C C . ILE A 1 182 ? -17.561 -45.384 -24.586 1.00 39.13 182 ILE A C 1
ATOM 1305 O O . ILE A 1 182 ? -18.369 -46.263 -24.883 1.00 37.82 182 ILE A O 1
ATOM 1310 N N . SER A 1 183 ? -16.250 -45.497 -24.792 1.00 35.77 183 SER A N 1
ATOM 1311 C CA . SER A 1 183 ? -15.617 -46.745 -25.185 1.00 37.09 183 SER A CA 1
ATOM 1312 C C . SER A 1 183 ? -14.557 -47.038 -24.134 1.00 38.79 183 SER A C 1
ATOM 1313 O O . SER A 1 183 ? -13.625 -46.248 -23.950 1.00 41.39 183 SER A O 1
ATOM 1316 N N . ALA A 1 184 ? -14.722 -48.144 -23.422 1.00 41.47 184 ALA A N 1
ATOM 1317 C CA . ALA A 1 184 ? -13.887 -48.419 -22.264 1.00 36.79 184 ALA A CA 1
ATOM 1318 C C . ALA A 1 184 ? -12.653 -49.224 -22.649 1.00 45.00 184 ALA A C 1
ATOM 1319 O O . ALA A 1 184 ? -12.692 -50.090 -23.528 1.00 40.59 184 ALA A O 1
ATOM 1321 N N . GLY A 1 185 ? -11.542 -48.913 -21.989 1.00 40.74 185 GLY A N 1
ATOM 1322 C CA . GLY A 1 185 ? -10.294 -49.595 -22.278 1.00 40.52 185 GLY A CA 1
ATOM 1323 C C . GLY A 1 185 ? -9.618 -50.052 -21.001 1.00 41.48 185 GLY A C 1
ATOM 1324 O O . GLY A 1 185 ? -10.272 -50.162 -19.955 1.00 42.01 185 GLY A O 1
ATOM 1325 N N . TYR A 1 186 ? -8.315 -50.303 -21.053 1.00 39.29 186 TYR A N 1
ATOM 1326 C CA . TYR A 1 186 ? -7.564 -50.752 -19.876 1.00 40.18 186 TYR A CA 1
ATOM 1327 C C . TYR A 1 186 ? -6.856 -49.537 -19.288 1.00 34.77 186 TYR A C 1
ATOM 1328 O O . TYR A 1 186 ? -5.799 -49.125 -19.768 1.00 37.51 186 TYR A O 1
ATOM 1337 N N . GLY A 1 187 ? -7.445 -48.956 -18.247 1.00 36.84 187 GLY A N 1
ATOM 1338 C CA . GLY A 1 187 ? -6.931 -47.712 -17.713 1.00 40.46 187 GLY A CA 1
ATOM 1339 C C . GLY A 1 187 ? -7.119 -46.516 -18.626 1.00 35.77 187 GLY A C 1
ATOM 1340 O O . GLY A 1 187 ? -6.391 -45.527 -18.492 1.00 37.54 187 GLY A O 1
ATOM 1341 N N . LYS A 1 188 ? -8.065 -46.586 -19.560 1.00 35.63 188 LYS A N 1
ATOM 1342 C CA . LYS A 1 188 ? -8.334 -45.536 -20.541 1.00 35.58 188 LYS A CA 1
ATOM 1343 C C . LYS A 1 188 ? -9.817 -45.555 -20.867 1.00 38.11 188 LYS A C 1
ATOM 1344 O O . LYS A 1 188 ? -10.411 -46.632 -20.966 1.00 40.97 188 LYS A O 1
ATOM 1350 N N . ILE A 1 189 ? -10.415 -44.376 -21.050 1.00 30.27 189 ILE A N 1
ATOM 1351 C CA . ILE A 1 189 ? -11.827 -44.270 -21.405 1.00 33.34 189 ILE A CA 1
ATOM 1352 C C . ILE A 1 189 ? -11.972 -43.204 -22.477 1.00 35.78 189 ILE A C 1
ATOM 1353 O O . ILE A 1 189 ? -11.584 -42.051 -22.259 1.00 35.54 189 ILE A O 1
ATOM 1358 N N . THR A 1 190 ? -12.543 -43.578 -23.621 1.00 31.27 190 THR A N 1
ATOM 1359 C CA . THR A 1 190 ? -12.771 -42.649 -24.720 1.00 31.23 190 THR A CA 1
ATOM 1360 C C . THR A 1 190 ? -14.179 -42.080 -24.631 1.00 34.14 190 THR A C 1
ATOM 1361 O O . THR A 1 190 ? -15.148 -42.833 -24.473 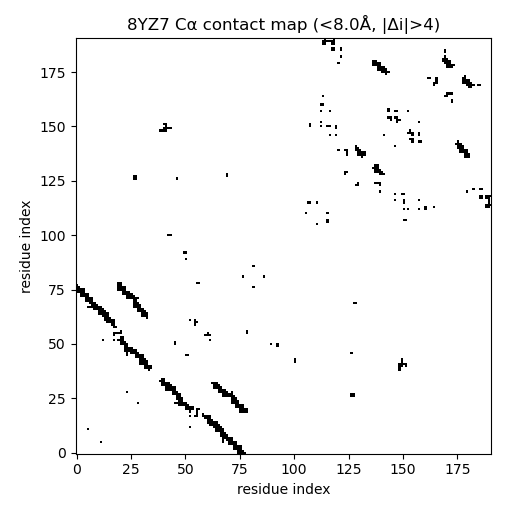1.00 34.54 190 THR A O 1
ATOM 1365 N N . LEU A 1 191 ? -14.286 -40.758 -24.742 1.00 34.59 191 LEU A N 1
ATOM 1366 C CA . LEU A 1 191 ? -15.577 -40.078 -24.694 1.00 34.18 191 LEU A CA 1
ATOM 1367 C C . LEU A 1 191 ? -16.149 -40.055 -26.107 1.00 35.34 191 LEU A C 1
ATOM 1368 O O . LEU A 1 191 ? -15.743 -39.252 -26.948 1.00 44.41 191 LEU A O 1
ATOM 1373 N N . LYS A 1 192 ? -17.094 -40.949 -26.371 1.00 35.71 192 LYS A N 1
ATOM 1374 C CA . LYS A 1 192 ? -17.633 -41.064 -27.720 1.00 41.62 192 LYS A CA 1
ATOM 1375 C C . LYS A 1 192 ? -18.756 -40.060 -27.979 1.00 47.40 192 LYS A C 1
ATOM 1376 O O . LYS A 1 192 ? -18.964 -39.644 -29.130 1.00 41.53 192 LYS A O 1
ATOM 1382 N N . ASP A 1 193 ? -19.499 -39.656 -26.940 1.00 44.21 193 ASP A N 1
ATOM 1383 C CA . ASP A 1 193 ? -20.628 -38.718 -27.095 1.00 42.67 193 ASP A CA 1
ATOM 1384 C C . ASP A 1 193 ? -20.648 -37.753 -25.917 1.00 43.23 193 ASP A C 1
ATOM 1385 O O . ASP A 1 193 ? -21.337 -38.017 -24.929 1.00 41.60 193 ASP A O 1
ATOM 1390 N N . GLU A 1 194 ? -19.945 -36.622 -26.035 1.00 39.38 194 GLU A N 1
ATOM 1391 C CA . GLU A 1 194 ? -19.832 -35.736 -24.879 1.00 41.51 194 GLU A CA 1
ATOM 1392 C C . GLU A 1 194 ? -21.131 -34.996 -24.599 1.00 44.94 194 GLU A C 1
ATOM 1393 O O . GLU A 1 194 ? -21.383 -34.607 -23.450 1.00 37.05 194 GLU A O 1
ATOM 1399 N N . ARG A 1 195 ? -21.968 -34.787 -25.619 1.00 40.80 195 ARG A N 1
ATOM 1400 C CA . ARG A 1 195 ? -23.272 -34.182 -25.362 1.00 39.73 195 ARG A CA 1
ATOM 1401 C C . ARG A 1 195 ? -24.114 -35.078 -24.459 1.00 42.65 195 ARG A C 1
ATOM 1402 O O . ARG A 1 195 ? -24.687 -34.620 -23.458 1.00 41.63 195 ARG A O 1
ATOM 1410 N N . ALA A 1 196 ? -24.178 -36.370 -24.786 1.00 36.95 196 ALA A N 1
ATOM 1411 C CA . ALA A 1 196 ? -24.938 -37.312 -23.967 1.00 40.05 196 ALA A CA 1
ATOM 1412 C C . ALA A 1 196 ? -24.363 -37.418 -22.557 1.00 40.08 196 ALA A C 1
ATOM 1413 O O . ALA A 1 196 ? -25.111 -37.574 -21.584 1.00 36.57 196 ALA A O 1
ATOM 1415 N N . LEU A 1 197 ? -23.035 -37.347 -22.428 1.00 38.90 197 LEU A N 1
ATOM 1416 C CA . LEU A 1 197 ? -22.422 -37.344 -21.098 1.00 37.22 197 LEU A CA 1
ATOM 1417 C C . LEU A 1 197 ? -22.874 -36.139 -20.280 1.00 36.75 197 LEU A C 1
ATOM 1418 O O . LEU A 1 197 ? -23.169 -36.264 -19.083 1.00 40.12 197 LEU A O 1
ATOM 1423 N N . ALA A 1 198 ? -22.919 -34.961 -20.903 1.00 36.73 198 ALA A N 1
ATOM 1424 C CA . ALA A 1 198 ? -23.400 -33.775 -20.205 1.00 39.36 198 ALA A CA 1
ATOM 1425 C C . ALA A 1 198 ? -24.851 -33.942 -19.761 1.00 44.35 198 ALA A C 1
ATOM 1426 O O . ALA A 1 198 ? -25.233 -33.495 -18.669 1.00 38.30 198 ALA A O 1
ATOM 1428 N N . THR A 1 199 ? -25.673 -34.586 -20.589 1.00 38.18 199 THR A N 1
ATOM 1429 C CA . THR A 1 199 ? -27.068 -34.819 -20.223 1.00 39.55 199 THR A CA 1
ATOM 1430 C C . THR A 1 199 ? -27.166 -35.761 -19.031 1.00 48.56 199 THR A C 1
ATOM 1431 O O . THR A 1 199 ? -27.916 -35.506 -18.082 1.00 42.56 199 THR A O 1
ATOM 1435 N N . ILE A 1 200 ? -26.405 -36.856 -19.064 1.00 39.10 200 ILE A N 1
ATOM 1436 C CA . ILE A 1 200 ? -26.392 -37.795 -17.943 1.00 39.30 200 ILE A CA 1
ATOM 1437 C C . ILE A 1 200 ? -25.881 -37.105 -16.684 1.00 41.01 200 ILE A C 1
ATOM 1438 O O . ILE A 1 200 ? -26.421 -37.295 -15.584 1.00 42.20 200 ILE A O 1
ATOM 1443 N N . ALA A 1 201 ? -24.847 -36.272 -16.831 1.00 33.16 201 ALA A N 1
ATOM 1444 C CA . ALA A 1 201 ? -24.257 -35.611 -15.666 1.00 39.91 201 ALA A CA 1
ATOM 1445 C C . ALA A 1 201 ? -25.236 -34.642 -15.010 1.00 46.99 201 ALA A C 1
ATOM 1446 O O . ALA A 1 201 ? -25.212 -34.445 -13.789 1.00 43.64 201 ALA A O 1
ATOM 1448 N N . ALA A 1 202 ? -26.098 -34.021 -15.798 1.00 47.56 202 ALA A N 1
ATOM 1449 C CA . ALA A 1 202 ? -27.139 -33.165 -15.250 1.00 48.69 202 ALA A CA 1
ATOM 1450 C C . ALA A 1 202 ? -28.384 -33.976 -14.911 1.00 45.38 202 ALA A C 1
ATOM 1451 O O . ALA A 1 202 ? -29.252 -33.503 -14.174 1.00 56.58 202 ALA A O 1
#

Nearest PDB structures (foldseek):
  8yz7-assembly1_A-2  TM=1.005E+00  e=4.732E-39  Deinococcus radiodurans R1 = ATCC 13939 = DSM 20539
  2zcw-assembly1_A-2  TM=9.579E-01  e=9.413E-25  Thermus thermophilus
  7ff8-assembly1_B  TM=7.677E-01  e=1.784E-15  Pseudomonas aeruginosa PAO1
  4i2o-assembly1_B  TM=7.992E-01  e=4.706E-13  Bradyrhizobium japonicum
  4ev0-assembly1_A  TM=4.695E-01  e=2.814E-14  Thermus thermophilus HB8

Organism: Deinococcus radiodurans (strain ATCC 13939 / DSM 20539 / JCM 16871 / CCUG 27074 / LMG 4051 / NBRC 15346 / NCIMB 9279 / VKM B-1422 / R1) (NCBI:txid243230)

B-factor: mean 52.01, std 18.54, range [28.17, 126.87]

Foldseek 3Di:
DDKDKDAAFAWDDDWDWADWKKFWQAAKKWKWDADPVRAIATQDMHAHPAIDSCVVLVRDTGPIIMGTRHTTMMDTHHNVPDDPVVVVSNVVRVVVSVVVNVVLVCCLVPPDPLLLLLVVVVVCCPHPQWDQDPVRWIKGQAALSRSCNHNVHHSVVSVVSLVVCVVVVQWDDDHRMITGRNNVVSNVNND

InterPro domains:
  IPR000595 Cyclic nucleotide-binding domain [PF00027] (15-88)
  IPR000595 Cyclic nucleotide-binding domain [PS50042] (22-87)
  IPR000595 Cyclic nucleotide-binding domain [cd00038] (12-89)
  IPR012318 Crp-type HTH domain [PF13545] (126-185)
  IPR014710 RmlC-like jelly roll fold [G3DSA:2.60.120.10] (10-125)
  IPR018490 Cyclic nucleotide-binding domain superfamily [SSF51206] (14-93)
  IPR036388 Winged helix-like DNA-binding domain superfamily [G3DSA:1.10.10.10] (126-188)
  IPR036390 Winged helix DNA-binding domain superfamily [SSF46785] (124-182)
  IPR050397 Global Transcriptional Regulators in Environmental Response [PTHR24567] (12-259)

Radius of gyration: 17.4 Å; Cα contacts (8 Å, |Δi|>4): 360; chains: 1; bounding box: 39×45×45 Å

Secondary structure (DSSP, 8-state):
-EEEEE-TT-EEE-SBS---EEEEEES-EEEEEE-TTS-EEEEEEE-TT-EE-THHHHTPPB-SEEEESSSEEEEEE-TTT--HHHHHHHHHHHHHHHHHHHHHHHHHHHS-HHHHHHHHHHHHTTSTTEEE-TTS-EEEE--HHHHHHHHT--HHHHHHHHHHHHHTTSEEE-SSEEEES-HHHHHHHH-